Protein AF-A0A7X5TDN4-F1 (afdb_monomer)

Nearest PDB structures (foldseek):
  4ons-assembly1_A  TM=1.965E-01  e=5.018E+00  Mus musculus
  3sog-assembly1_A-2  TM=1.982E-01  e=7.249E+00  Homo sapiens

Secondary structure (DSSP, 8-state):
-----S-S----------PPPPHHHHHHHHHHHHHHHHHHHHS----HHHHHHHHHHHHHHHHHHHHHHHHHHHHH---S-HHHHHHHHHHHHHHHHHHHHHHHHHHHHHHHHHHHH-HHHHHHHHHHHHHHHHHHTTSHHHHHHHHHHHHHHHHHHHHHH-PPP-HHHHHHHHHHHHHHHHHHHHHHHHHHHTT--THHHHHHHHHHHHHHHHHHHHHHHHHHHHHHHHHHHHHHTS------------EEEEETEEE-TTS--TTEEEEE-S--HHHHHHHHHH-TT--EEEEESS-EEPPSS-TT--EE-TT-EEEE-S---EEE-TTTEEEEEE-

Mean predicted aligned error: 15.4 Å

Radius of gyration: 29.17 Å; Cα contacts (8 Å, |Δi|>4): 396; chains: 1; bounding box: 56×62×89 Å

Sequence (339 aa):
FNNFESIENTNIQIDKQPRAPREWAGRIVACLNAWDAEVDALLPNNLRIQDSMDRLANEIKEIFAPLAKFNHWLKESGNGDWYQRLAGSLILLPLRSASNVVSYLYSAISTILYTAVHPLNGLNHIAKSIVIVLDELTKPENWSKMGCGSIGALAGQTLILGNPLSLIGLGIGGAVIAAGISVDALDAAIRCERGKELEVIRDRLVLHVGQAPEALLTGLFTGMLIGGIRRATQGATKPMDIERKPTSHEYKKFENVAQFADGDWSGHIKTLHNMTLEEAKAFADQNDKVSFFFYMKSNLTYGNGTPNMNYFSSGDAVFFSGKPTWAYIHGKVDSYIKI

Solvent-accessible surface area (backbone atoms only — not comparable to full-atom values): 18542 Å² total; per-residue (Å²): 139,92,88,84,86,82,81,86,75,78,80,76,72,71,76,78,67,75,72,75,63,60,74,66,55,47,52,51,47,52,52,55,54,54,48,48,58,52,51,52,69,74,54,72,92,78,56,76,64,49,66,55,48,54,48,53,52,48,53,53,48,58,72,46,43,65,53,54,52,50,51,50,50,59,70,63,61,54,84,68,57,75,69,55,30,50,53,47,45,64,71,43,32,67,59,53,21,52,48,49,52,52,51,50,51,50,53,51,52,51,49,53,54,47,23,72,71,35,55,68,62,25,52,49,52,48,50,45,49,49,46,52,48,52,55,48,68,69,37,35,77,45,31,30,30,48,12,29,17,44,39,17,19,47,52,18,23,22,71,62,65,70,48,79,73,55,64,68,55,45,50,52,15,51,52,34,27,52,50,12,52,53,50,42,52,49,56,40,50,59,42,36,76,70,76,42,63,74,63,61,50,54,54,50,53,51,49,53,62,67,43,32,62,44,25,20,48,32,14,20,54,50,14,30,51,54,24,45,52,52,52,52,49,56,60,63,64,47,71,82,72,72,84,64,77,78,66,80,64,54,65,52,76,41,80,24,23,38,72,32,67,85,44,89,63,87,38,60,74,50,74,48,70,76,44,54,73,68,56,49,50,51,54,42,55,76,31,89,65,43,34,33,34,31,39,26,70,34,71,45,72,54,73,94,53,56,101,85,63,49,69,44,50,49,27,24,35,41,34,23,33,73,80,86,48,78,32,84,39,86,82,28,28,34,22,38,36,64,100

Foldseek 3Di:
DPDDPPPQDPPPPVPPPPPDQDPVLVVVLVVLVVVVVVVCVVDPQPDPVCVVLVVVLVVLCVVCVVLVVVLVVLVVQAPDDPVSNLVSCVVCLLVNLVSVLVVVVNVVVSLVSVCVSVVPVSVSVVVSVVSVVVSVVVQLLVLLLVLLLQQLLQLQLCVLQVDPRDPVSNVSSVVSNVSSLVVLLVVVVVVVVVVDDPVVNVVVVVVSVSNSSSSNSSSNVNNNVVNVVVVVVVVVPPPPPPVPPQPQFDKDKDPQKDFDLQHDCVFWDDKDAQADPVVLSSVLSVDPQFFKKKAWQAKDADPPRDPPPRIDGHGMMTTGGDDGDIDGHPPTMMMIGGD

pLDDT: mean 74.94, std 15.28, range [27.88, 98.0]

Structure (mmCIF, N/CA/C/O backbone):
data_AF-A0A7X5TDN4-F1
#
_entry.id   AF-A0A7X5TDN4-F1
#
loop_
_atom_site.group_PDB
_atom_site.id
_atom_site.type_symbol
_atom_site.label_atom_id
_atom_site.label_alt_id
_atom_site.label_comp_id
_atom_site.label_asym_id
_atom_site.label_entity_id
_atom_site.label_seq_id
_atom_site.pdbx_PDB_ins_code
_atom_site.Cartn_x
_atom_site.Cartn_y
_atom_site.Cartn_z
_atom_site.occupancy
_atom_site.B_iso_or_equiv
_atom_site.auth_seq_id
_atom_site.auth_comp_id
_atom_site.auth_asym_id
_atom_site.auth_atom_id
_atom_site.pdbx_PDB_model_num
ATOM 1 N N . PHE A 1 1 ? -6.767 27.380 47.433 1.00 35.50 1 PHE A N 1
ATOM 2 C CA . PHE A 1 1 ? -5.572 26.515 47.413 1.00 35.50 1 PHE A CA 1
ATOM 3 C C . PHE A 1 1 ? -5.626 25.657 48.667 1.00 35.50 1 PHE A C 1
ATOM 5 O O . PHE A 1 1 ? -5.822 26.239 49.722 1.00 35.50 1 PHE A O 1
ATOM 12 N N . ASN A 1 2 ? -5.544 24.331 48.518 1.00 30.56 2 ASN A N 1
ATOM 13 C CA . ASN A 1 2 ? -5.931 23.254 49.459 1.00 30.56 2 ASN A CA 1
ATOM 14 C C . ASN A 1 2 ? -7.370 22.747 49.261 1.00 30.56 2 ASN A C 1
ATOM 16 O O . ASN A 1 2 ? -8.283 23.185 49.949 1.00 30.56 2 ASN A O 1
ATOM 20 N N . ASN A 1 3 ? -7.550 21.879 48.253 1.00 27.88 3 ASN A N 1
ATOM 21 C CA . ASN A 1 3 ? -8.569 20.812 48.178 1.00 27.88 3 ASN A CA 1
ATOM 22 C C . ASN A 1 3 ? -8.396 20.008 46.869 1.00 27.88 3 ASN A C 1
ATOM 24 O O . ASN A 1 3 ? -9.281 19.975 46.023 1.00 27.88 3 ASN A O 1
ATOM 28 N N . PHE A 1 4 ? -7.220 19.403 46.669 1.00 28.42 4 PHE A N 1
ATOM 29 C CA . PHE A 1 4 ? -6.919 18.575 45.486 1.00 28.42 4 PHE A CA 1
ATOM 30 C C . PHE A 1 4 ? -6.295 17.212 45.846 1.00 28.42 4 PHE A C 1
ATOM 32 O O . PHE A 1 4 ? -5.602 16.618 45.032 1.00 28.42 4 PHE A O 1
ATOM 39 N N . GLU A 1 5 ? -6.546 16.700 47.055 1.00 30.64 5 GLU A N 1
ATOM 40 C CA . GLU A 1 5 ? -5.853 15.517 47.602 1.00 30.64 5 GLU A CA 1
ATOM 41 C C . GLU A 1 5 ? -6.713 14.239 47.730 1.00 30.64 5 GLU A C 1
ATOM 43 O O . GLU A 1 5 ? -6.344 13.329 48.459 1.00 30.64 5 GLU A O 1
ATOM 48 N N . SER A 1 6 ? -7.843 14.099 47.019 1.00 30.81 6 SER A N 1
ATOM 49 C CA . SER A 1 6 ? -8.678 12.881 47.146 1.00 30.81 6 SER A CA 1
ATOM 50 C C . SER A 1 6 ? -9.031 12.139 45.849 1.00 30.81 6 SER A C 1
ATOM 52 O O . SER A 1 6 ? -10.015 11.403 45.837 1.00 30.81 6 SER A O 1
ATOM 54 N N . ILE A 1 7 ? -8.254 12.274 44.766 1.00 35.44 7 ILE A N 1
ATOM 55 C CA . ILE A 1 7 ? -8.499 11.533 43.501 1.00 35.44 7 ILE A CA 1
ATOM 56 C C . ILE A 1 7 ? -7.410 10.472 43.232 1.00 35.44 7 ILE A C 1
ATOM 58 O O . ILE A 1 7 ? -7.149 10.111 42.091 1.00 35.44 7 ILE A O 1
ATOM 62 N N . GLU A 1 8 ? -6.738 9.957 44.265 1.00 33.97 8 GLU A N 1
ATOM 63 C CA . GLU A 1 8 ? -5.587 9.053 44.073 1.00 33.97 8 GLU A CA 1
ATOM 64 C C . GLU A 1 8 ? -5.869 7.553 44.244 1.00 33.97 8 GLU A C 1
ATOM 66 O O . GLU A 1 8 ? -4.939 6.761 44.213 1.00 33.97 8 GLU A O 1
ATOM 71 N N . ASN A 1 9 ? -7.127 7.110 44.363 1.00 34.44 9 ASN A N 1
ATOM 72 C CA . ASN A 1 9 ? -7.414 5.674 44.538 1.00 34.44 9 ASN A CA 1
ATOM 73 C C . ASN A 1 9 ? -8.652 5.137 43.808 1.00 34.44 9 ASN A C 1
ATOM 75 O O . ASN A 1 9 ? -9.207 4.103 44.187 1.00 34.44 9 ASN A O 1
ATOM 79 N N . THR A 1 10 ? -9.070 5.760 42.707 1.00 33.44 10 THR A N 1
ATOM 80 C CA . THR A 1 10 ? -9.955 5.078 41.757 1.00 33.44 10 THR A CA 1
ATOM 81 C C . THR A 1 10 ? -9.100 4.148 40.908 1.00 33.44 10 THR A C 1
ATOM 83 O O . THR A 1 10 ? -8.489 4.531 39.914 1.00 33.44 10 THR A O 1
ATOM 86 N N . ASN A 1 11 ? -9.038 2.888 41.327 1.00 36.75 11 ASN A N 1
ATOM 87 C CA . ASN A 1 11 ? -8.634 1.774 40.485 1.00 36.75 11 ASN A CA 1
ATOM 88 C C . ASN A 1 11 ? -9.670 1.698 39.347 1.00 36.75 11 ASN A C 1
ATOM 90 O O . ASN A 1 11 ? -10.670 0.990 39.458 1.00 36.75 11 ASN A O 1
ATOM 94 N N . ILE A 1 12 ? -9.494 2.512 38.298 1.00 37.44 12 ILE A N 1
ATOM 95 C CA . ILE A 1 12 ? -10.346 2.513 37.107 1.00 37.44 12 ILE A CA 1
ATOM 96 C C . ILE A 1 12 ? -10.065 1.192 36.383 1.00 37.44 12 ILE A C 1
ATOM 98 O O . ILE A 1 12 ? -9.302 1.119 35.418 1.00 37.44 12 ILE A O 1
ATOM 102 N N . GLN A 1 13 ? -10.677 0.110 36.865 1.00 35.69 13 GLN A N 1
ATOM 103 C CA . GLN A 1 13 ? -11.066 -0.983 35.997 1.00 35.69 13 GLN A CA 1
ATOM 104 C C . GLN A 1 13 ? -12.070 -0.374 35.024 1.00 35.69 13 GLN A C 1
ATOM 106 O O . GLN A 1 13 ? -13.269 -0.346 35.282 1.00 35.69 13 GLN A O 1
ATOM 111 N N . ILE A 1 14 ? -11.559 0.183 33.920 1.00 39.81 14 ILE A N 1
ATOM 112 C CA . ILE A 1 14 ? -12.369 0.411 32.731 1.00 39.81 14 ILE A CA 1
ATOM 113 C C . ILE A 1 14 ? -12.932 -0.966 32.436 1.00 39.81 14 ILE A C 1
ATOM 115 O O . ILE A 1 14 ? -12.178 -1.867 32.061 1.00 39.81 14 ILE A O 1
ATOM 119 N N . ASP A 1 15 ? -14.216 -1.135 32.720 1.00 33.12 15 ASP A N 1
ATOM 120 C CA . ASP A 1 15 ? -14.940 -2.365 32.501 1.00 33.12 15 ASP A CA 1
ATOM 121 C C . ASP A 1 15 ? -14.820 -2.697 31.011 1.00 33.12 15 ASP A C 1
ATOM 123 O O . ASP A 1 15 ? -15.536 -2.168 30.160 1.00 33.12 15 ASP A O 1
ATOM 127 N N . LYS A 1 16 ? -13.823 -3.521 30.670 1.00 40.00 16 LYS A N 1
ATOM 128 C CA . LYS A 1 16 ? -13.603 -4.063 29.329 1.00 40.00 16 LYS A CA 1
ATOM 129 C C . LYS A 1 16 ? -14.618 -5.172 29.066 1.00 40.00 16 LYS A C 1
ATOM 131 O O . LYS A 1 16 ? -14.271 -6.167 28.434 1.00 40.00 16 LYS A O 1
ATOM 136 N N . GLN A 1 17 ? -15.854 -5.036 29.547 1.00 36.34 17 GLN A N 1
ATOM 137 C CA . GLN A 1 17 ? -16.967 -5.808 29.022 1.00 36.34 17 GLN A CA 1
ATOM 138 C C . GLN A 1 17 ? -16.980 -5.548 27.514 1.00 36.34 17 GLN A C 1
ATOM 140 O O . GLN A 1 17 ? -17.164 -4.397 27.095 1.00 36.34 17 GLN A O 1
ATOM 145 N N . PRO A 1 18 ? -16.687 -6.563 26.680 1.00 42.31 18 PRO A N 1
ATOM 146 C CA . PRO A 1 18 ? -16.731 -6.385 25.244 1.00 42.31 18 PRO A CA 1
ATOM 147 C C . PRO A 1 18 ? -18.143 -5.914 24.915 1.00 42.31 18 PRO A C 1
ATOM 149 O O . PRO A 1 18 ? -19.116 -6.618 25.187 1.00 42.31 18 PRO A O 1
ATOM 152 N N . ARG A 1 19 ? -18.269 -4.681 24.398 1.00 50.00 19 ARG A N 1
ATOM 153 C CA . ARG A 1 19 ? -19.562 -4.180 23.927 1.00 50.00 19 ARG A CA 1
ATOM 154 C C . ARG A 1 19 ? -20.100 -5.233 22.972 1.00 50.00 19 ARG A C 1
ATOM 156 O O . ARG A 1 19 ? -19.390 -5.597 22.032 1.00 50.00 19 ARG A O 1
ATOM 163 N N . ALA A 1 20 ? -21.314 -5.716 23.234 1.00 53.28 20 ALA A N 1
ATOM 164 C CA . ALA A 1 20 ? -21.979 -6.638 22.331 1.00 53.28 20 ALA A CA 1
ATOM 165 C C . ALA A 1 20 ? -21.866 -6.069 20.904 1.00 53.28 20 ALA A C 1
ATOM 167 O O . ALA A 1 20 ? -22.097 -4.862 20.729 1.00 53.28 20 ALA A O 1
ATOM 168 N N . PRO A 1 21 ? -21.433 -6.877 19.917 1.00 54.81 21 PRO A N 1
ATOM 169 C CA . PRO A 1 21 ? -21.308 -6.415 18.542 1.00 54.81 21 PRO A CA 1
ATOM 170 C C . PRO A 1 21 ? -22.615 -5.748 18.127 1.00 54.81 21 PRO A C 1
ATOM 172 O O . PRO A 1 21 ? -23.695 -6.181 18.547 1.00 54.81 21 PRO A O 1
ATOM 175 N N . ARG A 1 22 ? -22.528 -4.666 17.339 1.00 67.00 22 ARG A N 1
ATOM 176 C CA . ARG A 1 22 ? -23.738 -3.999 16.848 1.00 67.00 22 ARG A CA 1
ATOM 177 C C . ARG A 1 22 ? -24.637 -5.051 16.211 1.00 67.00 22 ARG A C 1
ATOM 179 O O . ARG A 1 22 ? -24.162 -5.962 15.534 1.00 67.00 22 ARG A O 1
ATOM 186 N N . GLU A 1 23 ? -25.935 -4.915 16.442 1.00 79.44 23 GLU A N 1
ATOM 187 C CA . GLU A 1 23 ? -26.919 -5.962 16.162 1.00 79.44 23 GLU A CA 1
ATOM 188 C C . GLU A 1 23 ? -26.841 -6.490 14.716 1.00 79.44 23 GLU A C 1
ATOM 190 O O . GLU A 1 23 ? -27.041 -7.675 14.469 1.00 79.44 23 GLU A O 1
ATOM 195 N N . TRP A 1 24 ? -26.462 -5.635 13.761 1.00 82.31 24 TRP A N 1
ATOM 196 C CA . TRP A 1 24 ? -26.270 -6.006 12.359 1.00 82.31 24 TRP A CA 1
ATOM 197 C C . TRP A 1 24 ? -25.030 -6.890 12.118 1.00 82.31 24 TRP A C 1
ATOM 199 O O . TRP A 1 24 ? -25.136 -7.891 11.412 1.00 82.31 24 TRP A O 1
ATOM 209 N N . ALA A 1 25 ? -23.877 -6.574 12.717 1.00 74.31 25 ALA A N 1
ATOM 210 C CA . ALA A 1 25 ? -22.634 -7.321 12.517 1.00 74.31 25 ALA A CA 1
ATOM 211 C C . ALA A 1 25 ? -22.753 -8.729 13.112 1.00 74.31 25 ALA A C 1
ATOM 213 O O . ALA A 1 25 ? -22.385 -9.713 12.471 1.00 74.31 25 ALA A O 1
ATOM 214 N N . GLY A 1 26 ? -23.370 -8.833 14.295 1.00 80.06 26 GLY A N 1
ATOM 215 C CA . GLY A 1 26 ? -23.676 -10.117 14.925 1.00 80.06 26 GLY A CA 1
ATOM 216 C C . GLY A 1 26 ? -24.585 -10.999 14.062 1.00 80.06 26 GLY A C 1
ATOM 217 O O . GLY A 1 26 ? -24.311 -12.187 13.906 1.00 80.06 26 GLY A O 1
ATOM 218 N N . ARG A 1 27 ? -25.621 -10.420 13.435 1.00 82.56 27 ARG A N 1
ATOM 219 C CA . ARG A 1 27 ? -26.524 -11.145 12.520 1.00 82.56 27 ARG A CA 1
ATOM 220 C C . ARG A 1 27 ? -25.798 -11.668 11.278 1.00 82.56 27 ARG A C 1
ATOM 222 O O . ARG A 1 27 ? -26.019 -12.812 10.890 1.00 82.56 27 ARG A O 1
ATOM 229 N N . ILE A 1 28 ? -24.918 -10.865 10.675 1.00 75.69 28 ILE A N 1
ATOM 230 C CA . ILE A 1 28 ? -24.146 -11.293 9.499 1.00 75.69 28 ILE A CA 1
ATOM 231 C C . ILE A 1 28 ? -23.166 -12.408 9.878 1.00 75.69 28 ILE A C 1
ATOM 233 O O . ILE A 1 28 ? -23.130 -13.430 9.203 1.00 75.69 28 ILE A O 1
ATOM 237 N N . VAL A 1 29 ? -22.425 -12.268 10.983 1.00 78.38 29 VAL A N 1
ATOM 238 C CA . VAL A 1 29 ? -21.505 -13.319 11.455 1.00 78.38 29 VAL A CA 1
ATOM 239 C C . VAL A 1 29 ? -22.253 -14.617 11.770 1.00 78.38 29 VAL A C 1
ATOM 241 O O . VAL A 1 29 ? -21.771 -15.691 11.419 1.00 78.38 29 VAL A O 1
ATOM 244 N N . ALA A 1 30 ? -23.445 -14.539 12.367 1.00 84.00 30 ALA A N 1
ATOM 245 C CA . ALA A 1 30 ? -24.281 -15.712 12.613 1.00 84.00 30 ALA A CA 1
ATOM 246 C C . ALA A 1 30 ? -24.716 -16.405 11.308 1.00 84.00 30 ALA A C 1
ATOM 248 O O . ALA A 1 30 ? -24.653 -17.628 11.223 1.00 84.00 30 ALA A O 1
ATOM 249 N N . CYS A 1 31 ? -25.086 -15.636 10.280 1.00 83.62 31 CYS A N 1
ATOM 250 C CA . CYS A 1 31 ? -25.412 -16.166 8.953 1.00 83.62 31 CYS A CA 1
ATOM 251 C C . CYS A 1 31 ? -24.202 -16.866 8.309 1.00 83.62 31 CYS A C 1
ATOM 253 O O . CYS A 1 31 ? -24.308 -17.993 7.834 1.00 83.62 31 CYS A O 1
ATOM 255 N N . LEU A 1 32 ? -23.024 -16.240 8.378 1.00 81.00 32 LEU A N 1
ATOM 256 C CA . LEU A 1 32 ? -21.778 -16.815 7.870 1.00 81.00 32 LEU A CA 1
ATOM 257 C C . LEU A 1 32 ? -21.379 -18.090 8.638 1.00 81.00 32 LEU A C 1
ATOM 259 O O . LEU A 1 32 ? -20.888 -19.035 8.034 1.00 81.00 32 LEU A O 1
ATOM 263 N N . ASN A 1 33 ? -21.619 -18.162 9.951 1.00 85.44 33 ASN A N 1
ATOM 264 C CA . ASN A 1 33 ? -21.409 -19.389 10.733 1.00 85.44 33 ASN A CA 1
ATOM 265 C C . ASN A 1 33 ? -22.371 -20.516 10.327 1.00 85.44 33 ASN A C 1
ATOM 267 O O . ASN A 1 33 ? -21.960 -21.671 10.277 1.00 85.44 33 ASN A O 1
ATOM 271 N N . ALA A 1 34 ? -23.637 -20.194 10.044 1.00 86.62 34 ALA A N 1
ATOM 272 C CA . ALA A 1 34 ? -24.600 -21.181 9.561 1.00 86.62 34 ALA A CA 1
ATOM 273 C C . ALA A 1 34 ? -24.189 -21.733 8.186 1.00 86.62 34 ALA A C 1
ATOM 275 O O . ALA A 1 34 ? -24.295 -22.933 7.954 1.00 86.62 34 ALA A O 1
ATOM 276 N N . TRP A 1 35 ? -23.650 -20.873 7.317 1.00 81.00 35 TRP A N 1
ATOM 277 C CA . TRP A 1 35 ? -23.140 -21.286 6.013 1.00 81.00 35 TRP A CA 1
ATOM 278 C C . TRP A 1 35 ? -21.921 -22.217 6.114 1.00 81.00 35 TRP A C 1
ATOM 280 O O . TRP A 1 35 ? -21.878 -23.212 5.398 1.00 81.00 35 TRP A O 1
ATOM 290 N N . ASP A 1 36 ? -20.973 -21.966 7.028 1.00 79.75 36 ASP A N 1
ATOM 291 C CA . ASP A 1 36 ? -19.840 -22.889 7.247 1.00 79.75 36 ASP A CA 1
ATOM 292 C C . ASP A 1 36 ? -20.319 -24.304 7.585 1.00 79.75 36 ASP A C 1
ATOM 294 O O . ASP A 1 36 ? -19.838 -25.274 7.007 1.00 79.75 36 ASP A O 1
ATOM 298 N N . ALA A 1 37 ? -21.314 -24.421 8.470 1.00 83.88 37 ALA A N 1
ATOM 299 C CA . ALA A 1 37 ? -21.860 -25.719 8.858 1.00 83.88 37 ALA A CA 1
ATOM 300 C C . ALA A 1 37 ? -22.497 -26.469 7.673 1.00 83.88 37 ALA A C 1
ATOM 302 O O . ALA A 1 37 ? -22.442 -27.697 7.612 1.00 83.88 37 ALA A O 1
ATOM 303 N N . GLU A 1 38 ? -23.088 -25.742 6.723 1.00 84.06 38 GLU A N 1
ATOM 304 C CA . GLU A 1 38 ? -23.680 -26.314 5.512 1.00 84.06 38 GLU A CA 1
ATOM 305 C C . GLU A 1 38 ? -22.611 -26.724 4.485 1.00 84.06 38 GLU A C 1
ATOM 307 O O . GLU A 1 38 ? -22.710 -27.791 3.878 1.00 84.06 38 GLU A O 1
ATOM 312 N N . VAL A 1 39 ? -21.550 -25.925 4.330 1.00 76.31 39 VAL A N 1
ATOM 313 C CA . VAL A 1 39 ? -20.412 -26.245 3.450 1.00 76.31 39 VAL A CA 1
ATOM 314 C C . VAL A 1 39 ? -19.645 -27.463 3.964 1.00 76.31 39 VAL A C 1
ATOM 316 O O . VAL A 1 39 ? -19.357 -28.370 3.180 1.00 76.31 39 VAL A O 1
ATOM 319 N N . ASP A 1 40 ? -19.382 -27.531 5.270 1.00 79.31 40 ASP A N 1
ATOM 320 C CA . ASP A 1 40 ? -18.692 -28.661 5.902 1.00 79.31 40 ASP A CA 1
ATOM 321 C C . ASP A 1 40 ? -19.498 -29.968 5.787 1.00 79.31 40 ASP A C 1
ATOM 323 O O . ASP A 1 40 ? -18.920 -31.051 5.668 1.00 79.31 40 ASP A O 1
ATOM 327 N N . ALA A 1 41 ? -20.834 -29.889 5.769 1.00 82.69 41 ALA A N 1
ATOM 328 C CA . ALA A 1 41 ? -21.700 -31.047 5.547 1.00 82.69 41 ALA A CA 1
ATOM 329 C C . ALA A 1 41 ? -21.674 -31.549 4.090 1.00 82.69 41 ALA A C 1
ATOM 331 O O . ALA A 1 41 ? -21.830 -32.748 3.848 1.00 82.69 41 ALA A O 1
ATOM 332 N N . LEU A 1 42 ? -21.483 -30.650 3.118 1.00 78.69 42 LEU A N 1
ATOM 333 C CA . LEU A 1 42 ? -21.476 -30.972 1.685 1.00 78.69 42 LEU A CA 1
ATOM 334 C C . LEU A 1 42 ? -20.125 -31.496 1.185 1.00 78.69 42 LEU A C 1
ATOM 336 O O . LEU A 1 42 ? -20.084 -32.289 0.243 1.00 78.69 42 LEU A O 1
ATOM 340 N N . LEU A 1 43 ? -19.023 -31.058 1.792 1.00 71.06 43 LEU A N 1
ATOM 341 C CA . LEU A 1 43 ? -17.664 -31.409 1.382 1.00 71.06 43 LEU A CA 1
ATOM 342 C C . LEU A 1 43 ? -16.886 -31.966 2.581 1.00 71.06 43 LEU A C 1
ATOM 344 O O . LEU A 1 43 ? -16.136 -31.229 3.220 1.00 71.06 43 LEU A O 1
ATOM 348 N N . PRO A 1 44 ? -17.030 -33.266 2.901 1.00 64.12 44 PRO A N 1
ATOM 349 C CA . PRO A 1 44 ? -16.319 -33.860 4.022 1.00 64.12 44 PRO A CA 1
ATOM 350 C C . PRO A 1 44 ? -14.798 -33.759 3.822 1.00 64.12 44 PRO A C 1
ATOM 352 O O . PRO A 1 44 ? -14.233 -34.278 2.855 1.00 64.12 44 PRO A O 1
ATOM 355 N N . ASN A 1 45 ? -14.156 -33.082 4.773 1.00 60.41 45 ASN A N 1
ATOM 356 C CA . ASN A 1 45 ? -12.729 -32.765 4.866 1.00 60.41 45 ASN A CA 1
ATOM 357 C C . ASN A 1 45 ? -11.839 -34.020 4.980 1.00 60.41 45 ASN A C 1
ATOM 359 O O . ASN A 1 45 ? -11.336 -34.342 6.051 1.00 60.41 45 ASN A O 1
ATOM 363 N N . ASN A 1 46 ? -11.660 -34.763 3.884 1.00 60.19 46 ASN A N 1
ATOM 364 C CA . ASN A 1 46 ? -10.864 -36.000 3.870 1.00 60.19 46 ASN A CA 1
ATOM 365 C C . ASN A 1 46 ? -9.707 -35.967 2.856 1.00 60.19 46 ASN A C 1
ATOM 367 O O . ASN A 1 46 ? -9.279 -36.992 2.322 1.00 60.19 46 ASN A O 1
ATOM 371 N N . LEU A 1 47 ? -9.212 -34.769 2.535 1.00 67.25 47 LEU A N 1
ATOM 372 C CA . LEU A 1 47 ? -8.144 -34.585 1.558 1.00 67.25 47 LEU A CA 1
ATOM 373 C C . LEU A 1 47 ? -6.782 -34.528 2.253 1.00 67.25 47 LEU A C 1
ATOM 375 O O . LEU A 1 47 ? -6.501 -33.629 3.031 1.00 67.25 47 LEU A O 1
ATOM 379 N N . ARG A 1 48 ? -5.884 -35.435 1.860 1.00 68.38 48 ARG A N 1
ATOM 380 C CA . ARG A 1 48 ? -4.468 -35.562 2.276 1.00 68.38 48 ARG A CA 1
ATOM 381 C C . ARG A 1 48 ? -3.637 -34.261 2.208 1.00 68.38 48 ARG A C 1
ATOM 383 O O . ARG A 1 48 ? -2.555 -34.185 2.785 1.00 68.38 48 ARG A O 1
ATOM 390 N N . ILE A 1 49 ? -4.119 -33.253 1.478 1.00 66.38 49 ILE A N 1
ATOM 391 C CA . ILE A 1 49 ? -3.538 -31.903 1.393 1.00 66.38 49 ILE A CA 1
ATOM 392 C C . ILE A 1 49 ? -3.707 -31.150 2.724 1.00 66.38 49 ILE A C 1
ATOM 394 O O . ILE A 1 49 ? -2.797 -30.428 3.128 1.00 66.38 49 ILE A O 1
ATOM 398 N N . GLN A 1 50 ? -4.814 -31.378 3.434 1.00 69.75 50 GLN A N 1
ATOM 399 C CA . GLN A 1 50 ? -5.104 -30.783 4.735 1.00 69.75 50 GLN A CA 1
ATOM 400 C C . GLN A 1 50 ? -4.058 -31.189 5.779 1.00 69.75 50 GLN A C 1
ATOM 402 O O . GLN A 1 50 ? -3.422 -30.317 6.353 1.00 69.75 50 GLN A O 1
ATOM 407 N N . ASP A 1 51 ? -3.735 -32.483 5.900 1.00 78.19 51 ASP A N 1
ATOM 408 C CA . ASP A 1 51 ? -2.696 -32.965 6.828 1.00 78.19 51 ASP A CA 1
ATOM 409 C C . ASP A 1 51 ? -1.315 -32.340 6.581 1.00 78.19 51 ASP A C 1
ATOM 411 O O . ASP A 1 51 ? -0.490 -32.225 7.491 1.00 78.19 51 ASP A O 1
ATOM 415 N N . SER A 1 52 ? -0.998 -32.017 5.324 1.00 73.00 52 SER A N 1
ATOM 416 C CA . SER A 1 52 ? 0.274 -31.382 4.973 1.00 73.00 52 SER A CA 1
ATOM 417 C C . SER A 1 52 ? 0.278 -29.903 5.346 1.00 73.00 52 SER A C 1
ATOM 419 O O . SER A 1 52 ? 1.302 -29.385 5.788 1.00 73.00 52 SER A O 1
ATOM 421 N N . MET A 1 53 ? -0.848 -29.220 5.160 1.00 66.06 53 MET A N 1
ATOM 422 C CA . MET A 1 53 ? -0.970 -27.797 5.457 1.00 66.06 53 MET A CA 1
ATOM 423 C C . MET A 1 53 ? -1.169 -27.539 6.952 1.00 66.06 53 MET A C 1
ATOM 425 O O . MET A 1 53 ? -0.588 -26.589 7.463 1.00 66.06 53 MET A O 1
ATOM 429 N N . ASP A 1 54 ? -1.866 -28.419 7.673 1.00 75.56 54 ASP A N 1
ATOM 430 C CA . ASP A 1 54 ? -1.974 -28.392 9.136 1.00 75.56 54 ASP A CA 1
ATOM 431 C C . ASP A 1 54 ? -0.605 -28.597 9.791 1.00 75.56 54 ASP A C 1
ATOM 433 O O . ASP A 1 54 ? -0.262 -27.916 10.758 1.00 75.56 54 ASP A O 1
ATOM 437 N N . ARG A 1 55 ? 0.228 -29.487 9.231 1.00 82.31 55 ARG A N 1
ATOM 438 C CA . ARG A 1 55 ? 1.632 -29.627 9.648 1.00 82.31 55 ARG A CA 1
ATOM 439 C C . ARG A 1 55 ? 2.414 -28.336 9.444 1.00 82.31 55 ARG A C 1
ATOM 441 O O . ARG A 1 55 ? 3.024 -27.857 10.392 1.00 82.31 55 ARG A O 1
ATOM 448 N N . LEU A 1 56 ? 2.327 -27.735 8.260 1.00 74.88 56 LEU A N 1
ATOM 449 C CA . LEU A 1 56 ? 3.005 -26.474 7.962 1.00 74.88 56 LEU A CA 1
ATOM 450 C C . LEU A 1 56 ? 2.501 -25.317 8.848 1.00 74.88 56 LEU A C 1
ATOM 452 O O . LEU A 1 56 ? 3.298 -24.530 9.349 1.00 74.88 56 LEU A O 1
ATOM 456 N N . ALA A 1 57 ? 1.196 -25.230 9.108 1.00 71.62 57 ALA A N 1
ATOM 457 C CA . ALA A 1 57 ? 0.619 -24.242 10.017 1.00 71.62 57 ALA A CA 1
ATOM 458 C C . ALA A 1 57 ? 1.118 -24.433 11.458 1.00 71.62 57 ALA A C 1
ATOM 460 O O . ALA A 1 57 ? 1.438 -23.452 12.133 1.00 71.62 57 ALA A O 1
ATOM 461 N N . ASN A 1 58 ? 1.237 -25.682 11.919 1.00 80.56 58 ASN A N 1
ATOM 462 C CA . ASN A 1 58 ? 1.794 -26.000 13.232 1.00 80.56 58 ASN A CA 1
ATOM 463 C C . ASN A 1 58 ? 3.289 -25.666 13.323 1.00 80.56 58 ASN A C 1
ATOM 465 O O . ASN A 1 58 ? 3.696 -25.050 14.303 1.00 80.56 58 ASN A O 1
ATOM 469 N N . GLU A 1 59 ? 4.088 -25.973 12.299 1.00 83.38 59 GLU A N 1
ATOM 470 C CA . GLU A 1 59 ? 5.508 -25.589 12.239 1.00 83.38 59 GLU A CA 1
ATOM 471 C C . GLU A 1 59 ? 5.681 -24.066 12.314 1.00 83.38 59 GLU A C 1
ATOM 473 O O . GLU A 1 59 ? 6.468 -23.556 13.112 1.00 83.38 59 GLU A O 1
ATOM 478 N N . ILE A 1 60 ? 4.886 -23.317 11.543 1.00 70.38 60 ILE A N 1
ATOM 479 C CA . ILE A 1 60 ? 4.872 -21.853 11.606 1.00 70.38 60 ILE A CA 1
ATOM 480 C C . ILE A 1 60 ? 4.484 -21.398 13.022 1.00 70.38 60 ILE A C 1
ATOM 482 O O . ILE A 1 60 ? 5.156 -20.548 13.606 1.00 70.38 60 ILE A O 1
ATOM 486 N N . LYS A 1 61 ? 3.438 -21.978 13.623 1.00 77.62 61 LYS A N 1
ATOM 487 C CA . LYS A 1 61 ? 3.003 -21.638 14.985 1.00 77.62 61 LYS A CA 1
ATOM 488 C C . LYS A 1 61 ? 4.095 -21.886 16.028 1.00 77.62 61 LYS A C 1
ATOM 490 O O . LYS A 1 61 ? 4.244 -21.066 16.933 1.00 77.62 61 LYS A O 1
ATOM 495 N N . GLU A 1 62 ? 4.869 -22.963 15.907 1.00 83.06 62 GLU A N 1
ATOM 496 C CA . GLU A 1 62 ? 6.002 -23.241 16.796 1.00 83.06 62 GLU A CA 1
ATOM 497 C C . GLU A 1 62 ? 7.128 -22.217 16.636 1.00 83.06 62 GLU A C 1
ATOM 499 O O . GLU A 1 62 ? 7.623 -21.699 17.639 1.00 83.06 62 GLU A O 1
ATOM 504 N N . ILE A 1 63 ? 7.464 -21.835 15.398 1.00 78.56 63 ILE A N 1
ATOM 505 C CA . ILE A 1 63 ? 8.451 -20.779 15.112 1.00 78.56 63 ILE A CA 1
ATOM 506 C C . ILE A 1 63 ? 8.034 -19.449 15.762 1.00 78.56 63 ILE A C 1
ATOM 508 O O . ILE A 1 63 ? 8.875 -18.727 16.303 1.00 78.56 63 ILE A O 1
ATOM 512 N N . PHE A 1 64 ? 6.735 -19.130 15.763 1.00 74.56 64 PHE A N 1
ATOM 513 C CA . PHE A 1 64 ? 6.200 -17.902 16.362 1.00 74.56 64 PHE A CA 1
ATOM 514 C C . PHE A 1 64 ? 5.830 -18.023 17.854 1.00 74.56 64 PHE A C 1
ATOM 516 O O . PHE A 1 64 ? 5.520 -17.011 18.489 1.00 74.56 64 PHE A O 1
ATOM 523 N N . ALA A 1 65 ? 5.903 -19.206 18.471 1.00 81.69 65 ALA A N 1
ATOM 524 C CA . ALA A 1 65 ? 5.555 -19.397 19.883 1.00 81.69 65 ALA A CA 1
ATOM 525 C C . ALA A 1 65 ? 6.399 -18.545 20.863 1.00 81.69 65 ALA A C 1
ATOM 527 O O . ALA A 1 65 ? 5.825 -17.984 21.806 1.00 81.69 65 ALA A O 1
ATOM 528 N N . PRO A 1 66 ? 7.724 -18.363 20.667 1.00 83.38 66 PRO A N 1
ATOM 529 C CA . PRO A 1 66 ? 8.520 -17.446 21.485 1.00 83.38 66 PRO A CA 1
ATOM 530 C C . PRO A 1 66 ? 8.028 -15.999 21.393 1.00 83.38 66 PRO A C 1
ATOM 532 O O . PRO A 1 66 ? 8.012 -15.285 22.395 1.00 83.38 66 PRO A O 1
ATOM 535 N N . LEU A 1 67 ? 7.561 -15.581 20.213 1.00 71.81 67 LEU A N 1
ATOM 536 C CA . LEU A 1 67 ? 7.014 -14.246 20.005 1.00 71.81 67 LEU A CA 1
ATOM 537 C C . LEU A 1 67 ? 5.686 -14.064 20.748 1.00 71.81 67 LEU A C 1
ATOM 539 O O . LEU A 1 67 ? 5.461 -13.022 21.351 1.00 71.81 67 LEU A O 1
ATOM 543 N N . ALA A 1 68 ? 4.823 -15.082 20.778 1.00 74.69 68 ALA A N 1
ATOM 544 C CA . ALA A 1 68 ? 3.587 -15.029 21.559 1.00 74.69 68 ALA A CA 1
ATOM 545 C C . ALA A 1 68 ? 3.868 -14.840 23.064 1.00 74.69 68 ALA A C 1
ATOM 547 O O . ALA A 1 68 ? 3.219 -14.017 23.713 1.00 74.69 68 ALA A O 1
ATOM 548 N N . LYS A 1 69 ? 4.880 -15.537 23.605 1.00 81.56 69 LYS A N 1
ATOM 549 C CA . LYS A 1 69 ? 5.343 -15.352 24.994 1.00 81.56 69 LYS A CA 1
ATOM 550 C C . LYS A 1 69 ? 5.909 -13.951 25.224 1.00 81.56 69 LYS A C 1
ATOM 552 O O . LYS A 1 69 ? 5.577 -13.312 26.217 1.00 81.56 69 LYS A O 1
ATOM 557 N N . PHE A 1 70 ? 6.711 -13.452 24.286 1.00 76.94 70 PHE A N 1
ATOM 558 C CA . PHE A 1 70 ? 7.243 -12.093 24.333 1.00 76.94 70 PHE A CA 1
ATOM 559 C C . PHE A 1 70 ? 6.130 -11.032 24.298 1.00 76.94 70 PHE A C 1
ATOM 561 O O . PHE A 1 70 ? 6.156 -10.076 25.069 1.00 76.94 70 PHE A O 1
ATOM 568 N N . ASN A 1 71 ? 5.097 -11.234 23.477 1.00 71.31 71 ASN A N 1
ATOM 569 C CA . ASN A 1 71 ? 3.927 -10.358 23.398 1.00 71.31 71 ASN A CA 1
ATOM 570 C C . ASN A 1 71 ? 3.129 -10.351 24.701 1.00 71.31 71 ASN A C 1
ATOM 572 O O . ASN A 1 71 ? 2.650 -9.299 25.124 1.00 71.31 71 ASN A O 1
ATOM 576 N N . HIS A 1 72 ? 2.980 -11.514 25.334 1.00 78.75 72 HIS A N 1
ATOM 577 C CA . HIS A 1 72 ? 2.347 -11.626 26.643 1.00 78.75 72 HIS A CA 1
ATOM 578 C C . HIS A 1 72 ? 3.127 -10.829 27.691 1.00 78.75 72 HIS A C 1
ATOM 580 O O . HIS A 1 72 ? 2.564 -9.960 28.353 1.00 78.75 72 HIS A O 1
ATOM 586 N N . TRP A 1 73 ? 4.444 -11.033 27.745 1.00 84.31 73 TRP A N 1
ATOM 587 C CA . TRP A 1 73 ? 5.332 -10.296 28.637 1.00 84.31 73 TRP A CA 1
ATOM 588 C C . TRP A 1 73 ? 5.274 -8.781 28.393 1.00 84.31 73 TRP A C 1
ATOM 590 O O . TRP A 1 73 ? 5.182 -8.007 29.343 1.00 84.31 73 TRP A O 1
ATOM 600 N N . LEU A 1 74 ? 5.237 -8.330 27.135 1.00 74.19 74 LEU A N 1
ATOM 601 C CA . LEU A 1 74 ? 5.101 -6.909 26.801 1.00 74.19 74 LEU A CA 1
ATOM 602 C C . LEU A 1 74 ? 3.781 -6.303 27.294 1.00 74.19 74 LEU A C 1
ATOM 604 O O . LEU A 1 74 ? 3.747 -5.107 27.599 1.00 74.19 74 LEU A O 1
ATOM 608 N N . LYS A 1 75 ? 2.701 -7.093 27.345 1.00 73.06 75 LYS A N 1
ATOM 609 C CA . LYS A 1 75 ? 1.388 -6.668 27.859 1.00 73.06 75 LYS A CA 1
ATOM 610 C C . LYS A 1 75 ? 1.353 -6.619 29.385 1.00 73.06 75 LYS A C 1
ATOM 612 O O . LYS A 1 75 ? 0.713 -5.729 29.933 1.00 73.06 75 LYS A O 1
ATOM 617 N N . GLU A 1 76 ? 2.047 -7.537 30.048 1.00 78.75 76 GLU A N 1
ATOM 618 C CA . GLU A 1 76 ? 2.156 -7.589 31.513 1.00 78.75 76 GLU A CA 1
ATOM 619 C C . GLU A 1 76 ? 3.158 -6.575 32.079 1.00 78.75 76 GLU A C 1
ATOM 621 O O . GLU A 1 76 ? 3.018 -6.122 33.216 1.00 78.75 76 GLU A O 1
ATOM 626 N N . SER A 1 77 ? 4.152 -6.177 31.283 1.00 63.16 77 SER A N 1
ATOM 627 C CA . SER A 1 77 ? 5.163 -5.187 31.656 1.00 63.16 77 SER A CA 1
ATOM 628 C C . SER A 1 77 ? 4.541 -3.787 31.717 1.00 63.16 77 SER A C 1
ATOM 630 O O . SER A 1 77 ? 4.515 -3.048 30.729 1.00 63.16 77 SER A O 1
ATOM 632 N N . GLY A 1 78 ? 3.970 -3.447 32.874 1.00 59.44 78 GLY A N 1
ATOM 633 C CA . GLY A 1 78 ? 3.299 -2.164 33.089 1.00 59.44 78 GLY A CA 1
ATOM 634 C C . GLY A 1 78 ? 2.543 -2.008 34.412 1.00 59.44 78 GLY A C 1
ATOM 635 O O . GLY A 1 78 ? 1.649 -1.171 34.482 1.00 59.44 78 GLY A O 1
ATOM 636 N N . 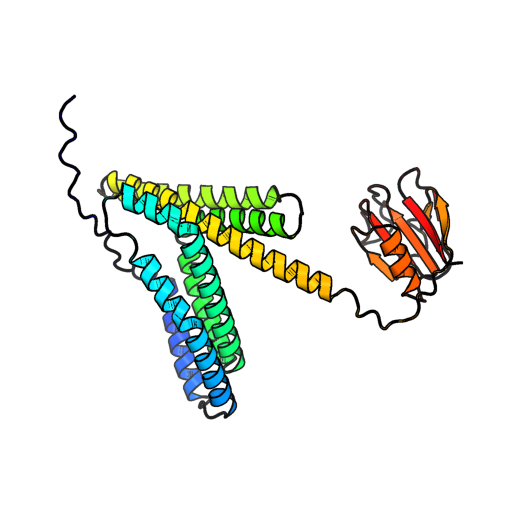ASN A 1 79 ? 2.851 -2.787 35.453 1.00 60.94 79 ASN A N 1
ATOM 637 C CA . ASN A 1 79 ? 2.263 -2.578 36.780 1.00 60.94 79 ASN A CA 1
ATOM 638 C C . ASN A 1 79 ? 3.025 -1.469 37.531 1.00 60.94 79 ASN A C 1
ATOM 640 O O . ASN A 1 79 ? 4.237 -1.555 37.689 1.00 60.94 79 ASN A O 1
ATOM 644 N N . GLY A 1 80 ? 2.311 -0.425 37.966 1.00 68.69 80 GLY A N 1
ATOM 645 C CA . GLY A 1 80 ? 2.851 0.761 38.653 1.00 68.69 80 GLY A CA 1
ATOM 646 C C . GLY A 1 80 ? 1.870 1.940 38.617 1.00 68.69 80 GLY A C 1
ATOM 647 O O . GLY A 1 80 ? 0.751 1.779 38.121 1.00 68.69 80 GLY A O 1
ATOM 648 N N . ASP A 1 81 ? 2.274 3.111 39.110 1.00 77.50 81 ASP A N 1
ATOM 649 C CA . ASP A 1 81 ? 1.477 4.349 39.044 1.00 77.50 81 ASP A CA 1
ATOM 650 C C . ASP A 1 81 ? 1.298 4.847 37.599 1.00 77.50 81 ASP A C 1
ATOM 652 O O . ASP A 1 81 ? 2.099 4.536 36.714 1.00 77.50 81 ASP A O 1
ATOM 656 N N . TRP A 1 82 ? 0.270 5.663 37.335 1.00 62.94 82 TRP A N 1
ATOM 657 C CA . TRP A 1 82 ? -0.132 6.064 35.974 1.00 62.94 82 TRP A CA 1
ATOM 658 C C . TRP A 1 82 ? 1.001 6.683 35.127 1.00 62.94 82 TRP A C 1
ATOM 660 O O . TRP A 1 82 ? 1.091 6.412 33.929 1.00 62.94 82 TRP A O 1
ATOM 670 N N . TYR A 1 83 ? 1.903 7.460 35.734 1.00 65.12 83 TYR A N 1
ATOM 671 C CA . TYR A 1 83 ? 3.033 8.093 35.043 1.00 65.12 83 TYR A CA 1
ATOM 672 C C . TYR A 1 83 ? 4.151 7.089 34.717 1.00 65.12 83 TYR A C 1
ATOM 674 O O . TYR A 1 83 ? 4.756 7.166 33.647 1.00 65.12 83 TYR A O 1
ATOM 682 N N . GLN A 1 84 ? 4.380 6.093 35.581 1.00 71.50 84 GLN A N 1
ATOM 683 C CA . GLN A 1 84 ? 5.307 4.986 35.314 1.00 71.50 84 GLN A CA 1
ATOM 684 C C . GLN A 1 84 ? 4.753 4.058 34.231 1.00 71.50 84 GLN A C 1
ATOM 686 O O . GLN A 1 84 ? 5.504 3.601 33.372 1.00 71.50 84 GLN A O 1
ATOM 691 N N . ARG A 1 85 ? 3.428 3.840 34.209 1.00 68.06 85 ARG A N 1
ATOM 692 C CA . ARG A 1 85 ? 2.748 3.124 33.117 1.00 68.06 85 ARG A CA 1
ATOM 693 C C . ARG A 1 85 ? 2.917 3.843 31.790 1.00 68.06 85 ARG A C 1
ATOM 695 O O . ARG A 1 85 ? 3.210 3.197 30.788 1.00 68.06 85 ARG A O 1
ATOM 702 N N . LEU A 1 86 ? 2.769 5.167 31.783 1.00 59.62 86 LEU A N 1
ATOM 703 C CA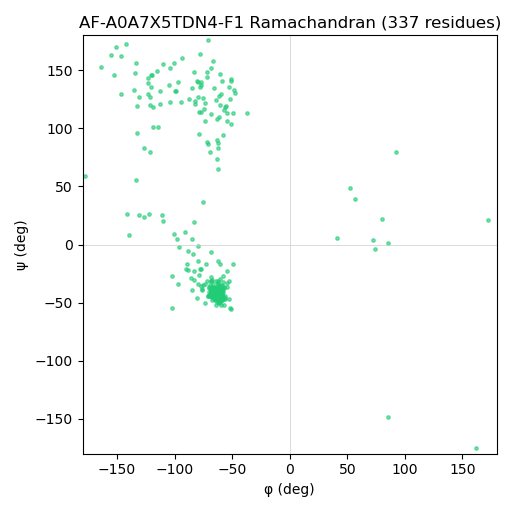 . LEU A 1 86 ? 2.963 5.976 30.585 1.00 59.62 86 LEU A CA 1
ATOM 704 C C . LEU A 1 86 ? 4.418 5.902 30.105 1.00 59.62 86 LEU A C 1
ATOM 706 O O . LEU A 1 86 ? 4.646 5.529 28.958 1.00 59.62 86 LEU A O 1
ATOM 710 N N . ALA A 1 87 ? 5.393 6.164 30.979 1.00 69.12 87 ALA A N 1
ATOM 711 C CA . ALA A 1 87 ? 6.818 6.112 30.645 1.00 69.12 87 ALA A CA 1
ATOM 712 C C . ALA A 1 87 ? 7.262 4.714 30.181 1.00 69.12 87 ALA A C 1
ATOM 714 O O . ALA A 1 87 ? 7.906 4.578 29.141 1.00 69.12 87 ALA A O 1
ATOM 715 N N . GLY A 1 88 ? 6.852 3.665 30.897 1.00 73.25 88 GLY A N 1
ATOM 716 C CA . GLY A 1 88 ? 7.102 2.278 30.512 1.00 73.25 88 GLY A CA 1
ATOM 717 C C . GLY A 1 88 ? 6.446 1.923 29.179 1.00 73.25 88 GLY A C 1
ATOM 718 O O . GLY A 1 88 ? 7.080 1.294 28.334 1.00 73.25 88 GLY A O 1
ATOM 719 N N . SER A 1 89 ? 5.214 2.388 28.936 1.00 65.31 89 SER A N 1
ATOM 720 C CA . SER A 1 89 ? 4.562 2.200 27.638 1.00 65.31 89 SER A CA 1
ATOM 721 C C . SER A 1 89 ? 5.349 2.879 26.523 1.00 65.31 89 SER A C 1
ATOM 723 O O . SER A 1 89 ? 5.618 2.221 25.527 1.00 65.31 89 SER A O 1
ATOM 725 N N . LEU A 1 90 ? 5.801 4.125 26.717 1.00 63.59 90 LEU A N 1
ATOM 726 C CA . LEU A 1 90 ? 6.545 4.900 25.723 1.00 63.59 90 LEU A CA 1
ATOM 727 C C . LEU A 1 90 ? 7.890 4.252 25.368 1.00 63.59 90 LEU A C 1
ATOM 729 O O . LEU A 1 90 ? 8.276 4.250 24.203 1.00 63.59 90 LEU A O 1
ATOM 733 N N . ILE A 1 91 ? 8.581 3.660 26.346 1.00 74.00 91 ILE A N 1
ATOM 734 C CA . ILE A 1 91 ? 9.840 2.930 26.122 1.00 74.00 91 ILE A CA 1
ATOM 735 C C . ILE A 1 91 ? 9.588 1.620 25.364 1.00 74.00 91 ILE A C 1
ATOM 737 O O . ILE A 1 91 ? 10.343 1.262 24.461 1.00 74.00 91 ILE A O 1
ATOM 741 N N . LEU A 1 92 ? 8.514 0.904 25.706 1.00 74.81 92 LEU A N 1
ATOM 742 C CA . LEU A 1 92 ? 8.162 -0.379 25.091 1.00 74.81 92 LEU A CA 1
ATOM 743 C C . LEU A 1 92 ? 7.372 -0.233 23.782 1.00 74.81 92 LEU A C 1
ATOM 745 O O . LEU A 1 92 ? 7.162 -1.228 23.088 1.00 74.81 92 LEU A O 1
ATOM 749 N N . LEU A 1 93 ? 6.947 0.979 23.423 1.00 70.94 93 LEU A N 1
ATOM 750 C CA . LEU A 1 93 ? 6.131 1.269 22.244 1.00 70.94 93 LEU A CA 1
ATOM 751 C C . LEU A 1 93 ? 6.724 0.705 20.942 1.00 70.94 93 LEU A C 1
ATOM 753 O O . LEU A 1 93 ? 5.977 0.054 20.210 1.00 70.94 93 LEU A O 1
ATOM 757 N N . PRO A 1 94 ? 8.027 0.876 20.631 1.00 64.19 94 PRO A N 1
ATOM 758 C CA . PRO A 1 94 ? 8.604 0.318 19.409 1.00 64.19 94 PRO A CA 1
ATOM 759 C C . PRO A 1 94 ? 8.533 -1.213 19.375 1.00 64.19 94 PRO A C 1
ATOM 761 O O . PRO A 1 94 ? 8.214 -1.794 18.341 1.00 64.19 94 PRO A O 1
ATOM 764 N N . LEU A 1 95 ? 8.767 -1.862 20.521 1.00 67.31 95 LEU A N 1
ATOM 765 C CA . LEU A 1 95 ? 8.722 -3.320 20.664 1.00 67.31 95 LEU A CA 1
ATOM 766 C C . LEU A 1 95 ? 7.289 -3.852 20.550 1.00 67.31 95 LEU A C 1
ATOM 768 O O . LEU A 1 95 ? 7.067 -4.821 19.828 1.00 67.31 95 LEU A O 1
ATOM 772 N N . ARG A 1 96 ? 6.312 -3.199 21.194 1.00 70.31 96 ARG A N 1
ATOM 773 C CA . ARG A 1 96 ? 4.876 -3.520 21.072 1.00 70.31 96 ARG A CA 1
ATOM 774 C C . ARG A 1 96 ? 4.376 -3.340 19.646 1.00 70.31 96 ARG A C 1
ATOM 776 O O . ARG A 1 96 ? 3.673 -4.192 19.119 1.00 70.31 96 ARG A O 1
ATOM 783 N N . SER A 1 97 ? 4.800 -2.265 19.001 1.00 63.88 97 SER A N 1
ATOM 784 C CA . SER A 1 97 ? 4.464 -1.974 17.618 1.00 63.88 97 SER A CA 1
ATOM 785 C C . SER A 1 97 ? 5.023 -3.029 16.650 1.00 63.88 97 SER A C 1
ATOM 787 O O . SER A 1 97 ? 4.271 -3.611 15.868 1.00 63.88 97 SER A O 1
ATOM 789 N N . ALA A 1 98 ? 6.314 -3.366 16.752 1.00 62.69 98 ALA A N 1
ATOM 790 C CA . ALA A 1 98 ? 6.926 -4.431 15.955 1.00 62.69 98 ALA A CA 1
ATOM 791 C C . ALA A 1 98 ? 6.246 -5.790 16.198 1.00 62.69 98 ALA A C 1
ATOM 793 O O . ALA A 1 98 ? 5.923 -6.513 15.258 1.00 62.69 98 ALA A O 1
ATOM 794 N N . SER A 1 99 ? 5.960 -6.102 17.461 1.00 70.50 99 SER A N 1
ATOM 795 C CA . SER A 1 99 ? 5.195 -7.273 17.886 1.00 70.50 99 SER A CA 1
ATOM 796 C C . SER A 1 99 ? 3.808 -7.349 17.230 1.00 70.50 99 SER A C 1
ATOM 798 O O . SER A 1 99 ? 3.438 -8.401 16.698 1.00 70.50 99 SER A O 1
ATOM 800 N N . ASN A 1 100 ? 3.068 -6.236 17.203 1.00 67.44 100 ASN A N 1
ATOM 801 C CA . ASN A 1 100 ? 1.767 -6.142 16.548 1.00 67.44 100 ASN A CA 1
ATOM 802 C C . ASN A 1 100 ? 1.897 -6.400 15.041 1.00 67.44 100 ASN A C 1
ATOM 804 O O . ASN A 1 100 ? 1.142 -7.205 14.502 1.00 67.44 100 ASN A O 1
ATOM 808 N N .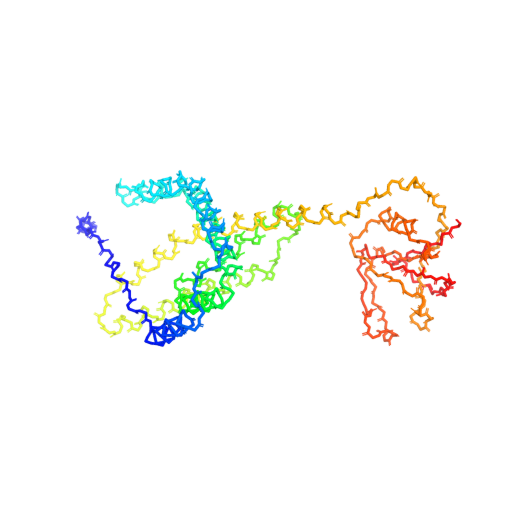 VAL A 1 101 ? 2.880 -5.790 14.365 1.00 62.94 101 VAL A N 1
ATOM 809 C CA . VAL A 1 101 ? 3.134 -6.020 12.929 1.00 62.94 101 VAL A CA 1
ATOM 810 C C . VAL A 1 101 ? 3.409 -7.495 12.645 1.00 62.94 101 VAL A C 1
ATOM 812 O O . VAL A 1 101 ? 2.803 -8.066 11.740 1.00 62.94 101 VAL A O 1
ATOM 815 N N . VAL A 1 102 ? 4.268 -8.143 13.434 1.00 66.69 102 VAL A N 1
ATOM 816 C CA . VAL A 1 102 ? 4.564 -9.569 13.243 1.00 66.69 102 VAL A CA 1
ATOM 817 C C . VAL A 1 102 ? 3.330 -10.434 13.516 1.00 66.69 102 VAL A C 1
ATOM 819 O O . VAL A 1 102 ? 3.075 -11.382 12.778 1.00 66.69 102 VAL A O 1
ATOM 822 N N . SER A 1 103 ? 2.514 -10.085 14.513 1.00 72.38 103 SER A N 1
ATOM 823 C CA . SER A 1 103 ? 1.249 -10.779 14.774 1.00 72.38 103 SER A CA 1
ATOM 824 C C . SER A 1 103 ? 0.254 -10.634 13.617 1.00 72.38 103 SER A C 1
ATOM 826 O O . SER A 1 103 ? -0.395 -11.619 13.259 1.00 72.38 103 SER A O 1
ATOM 828 N N . TYR A 1 104 ? 0.160 -9.452 12.998 1.00 69.25 104 TYR A N 1
ATOM 829 C CA . TYR A 1 104 ? -0.656 -9.236 11.802 1.00 69.25 104 TYR A CA 1
ATOM 830 C C . TYR A 1 104 ? -0.139 -10.035 10.605 1.00 69.25 104 TYR A C 1
ATOM 832 O O . TYR A 1 104 ? -0.938 -10.664 9.916 1.00 69.25 104 TYR A O 1
ATOM 840 N N . LEU A 1 105 ? 1.179 -10.069 10.383 1.00 61.66 105 LEU A N 1
ATOM 841 C CA . LEU A 1 105 ? 1.788 -10.874 9.320 1.00 61.66 105 LEU A CA 1
ATOM 842 C C . LEU A 1 105 ? 1.520 -12.364 9.515 1.00 61.66 105 LEU A C 1
ATOM 844 O O . LEU A 1 105 ? 1.104 -13.032 8.575 1.00 61.66 105 LEU A O 1
ATOM 848 N N . TYR A 1 106 ? 1.695 -12.871 10.736 1.00 72.62 106 TYR A N 1
ATOM 849 C CA . TYR A 1 106 ? 1.369 -14.253 11.073 1.00 72.62 106 TYR A CA 1
ATOM 850 C C . TYR A 1 106 ? -0.110 -14.558 10.806 1.00 72.62 106 TYR A C 1
ATOM 852 O O . TYR A 1 106 ? -0.422 -15.553 10.156 1.00 72.62 106 TYR A O 1
ATOM 860 N N . SER A 1 107 ? -1.021 -13.684 11.247 1.00 70.69 107 SER A N 1
ATOM 861 C CA . SER A 1 107 ? -2.461 -13.846 11.013 1.00 70.69 107 SER A CA 1
ATOM 862 C C . SER A 1 107 ? -2.803 -13.850 9.518 1.00 70.69 107 SER A C 1
ATOM 864 O O . SER A 1 107 ? -3.561 -14.703 9.056 1.00 70.69 107 SER A O 1
ATOM 866 N N . ALA A 1 108 ? -2.193 -12.956 8.735 1.00 66.00 108 ALA A N 1
ATOM 867 C CA . ALA A 1 108 ? -2.384 -12.889 7.290 1.00 66.00 108 ALA A CA 1
ATOM 868 C C . ALA A 1 108 ? -1.855 -14.144 6.579 1.00 66.00 108 ALA A C 1
ATOM 870 O O . ALA A 1 108 ? -2.576 -14.734 5.780 1.00 66.00 108 ALA A O 1
ATOM 871 N N . ILE A 1 109 ? -0.634 -14.590 6.902 1.00 65.88 109 ILE A N 1
ATOM 872 C CA . ILE A 1 109 ? -0.034 -15.813 6.345 1.00 65.88 109 ILE A CA 1
ATOM 873 C C . ILE A 1 109 ? -0.892 -17.029 6.696 1.00 65.88 109 ILE A C 1
ATOM 875 O O . ILE A 1 109 ? -1.236 -17.805 5.811 1.00 65.88 109 ILE A O 1
ATOM 879 N N . SER A 1 110 ? -1.294 -17.157 7.962 1.00 69.81 110 SER A N 1
ATOM 880 C CA . SER A 1 110 ? -2.175 -18.231 8.426 1.00 69.81 110 SER A CA 1
ATOM 881 C C . SER A 1 110 ? -3.512 -18.228 7.676 1.00 69.81 110 SER A C 1
ATOM 883 O O . SER A 1 110 ? -3.955 -19.268 7.199 1.00 69.81 110 SER A O 1
ATOM 885 N N . THR A 1 111 ? -4.118 -17.053 7.472 1.00 67.38 111 THR A N 1
ATOM 886 C CA . THR A 1 111 ? -5.381 -16.916 6.727 1.00 67.38 111 THR A CA 1
ATOM 887 C C . THR A 1 111 ? -5.219 -17.285 5.250 1.00 67.38 111 THR A C 1
ATOM 889 O O . THR A 1 111 ? -6.083 -17.958 4.692 1.00 67.38 111 THR A O 1
ATOM 892 N N . ILE A 1 112 ? -4.119 -16.880 4.606 1.00 66.88 112 ILE A N 1
ATOM 893 C CA . ILE A 1 112 ? -3.821 -17.231 3.208 1.00 66.88 112 ILE A CA 1
ATOM 894 C C . ILE A 1 112 ? -3.636 -18.742 3.069 1.00 66.88 112 ILE A C 1
ATOM 896 O O . ILE A 1 112 ? -4.230 -19.346 2.178 1.00 66.88 112 ILE A O 1
ATOM 900 N N . LEU A 1 113 ? -2.857 -19.354 3.965 1.00 67.25 113 LEU A N 1
ATOM 901 C CA . LEU A 1 113 ? -2.644 -20.800 3.988 1.00 67.25 113 LEU A CA 1
ATOM 902 C C . LEU A 1 113 ? -3.964 -21.539 4.208 1.00 67.25 113 LEU A C 1
ATOM 904 O O . LEU A 1 113 ? -4.293 -22.427 3.432 1.00 67.25 113 LEU A O 1
ATOM 908 N N . TYR A 1 114 ? -4.768 -21.114 5.184 1.00 69.94 114 TYR A N 1
ATOM 909 C CA . TYR A 1 114 ? -6.088 -21.689 5.440 1.00 69.94 114 TYR A CA 1
ATOM 910 C C . TYR A 1 114 ? -7.015 -21.578 4.221 1.00 69.94 114 TYR A C 1
ATOM 912 O O . TYR A 1 114 ? -7.677 -22.544 3.848 1.00 69.94 114 TYR A O 1
ATOM 920 N N . THR A 1 115 ? -7.015 -20.426 3.545 1.00 67.75 115 THR A N 1
ATOM 921 C CA . THR A 1 115 ? -7.819 -20.199 2.333 1.00 67.75 115 THR A CA 1
ATOM 922 C C . THR A 1 115 ? -7.340 -21.045 1.155 1.00 67.75 115 THR A C 1
ATOM 924 O O . THR A 1 115 ? -8.149 -21.455 0.331 1.00 67.75 115 THR A O 1
ATOM 927 N N . ALA A 1 116 ? -6.046 -21.357 1.067 1.00 64.88 116 ALA A N 1
ATOM 928 C CA . ALA A 1 116 ? -5.532 -22.262 0.043 1.00 64.88 116 ALA A CA 1
ATOM 929 C C . ALA A 1 116 ? -5.998 -23.716 0.258 1.00 64.88 116 ALA A C 1
ATOM 931 O O . ALA A 1 116 ? -6.198 -24.438 -0.717 1.00 64.88 116 ALA A O 1
ATOM 932 N N . VAL A 1 117 ? -6.196 -24.134 1.514 1.00 68.12 117 VAL A N 1
ATOM 933 C CA . VAL A 1 117 ? -6.674 -25.485 1.868 1.00 68.12 117 VAL A CA 1
ATOM 934 C C . VAL A 1 117 ? -8.184 -25.600 1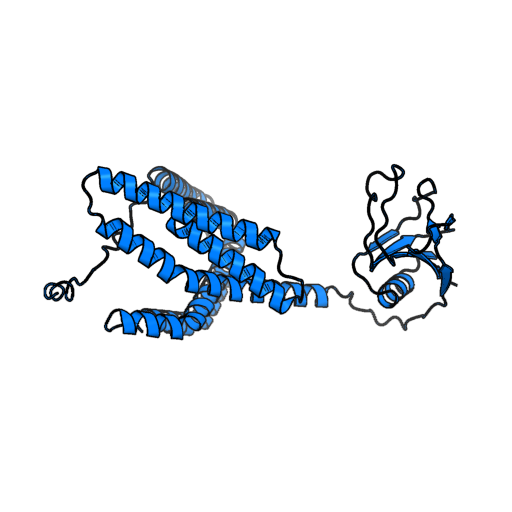.723 1.00 68.12 117 VAL A C 1
ATOM 936 O O . VAL A 1 117 ? -8.684 -26.556 1.134 1.00 68.12 117 VAL A O 1
ATOM 939 N N . HIS A 1 118 ? -8.908 -24.610 2.238 1.00 71.31 118 HIS A N 1
ATOM 940 C CA . HIS A 1 118 ? -10.361 -24.568 2.217 1.00 71.31 118 HIS A CA 1
ATOM 941 C C . HIS A 1 118 ? -10.800 -23.299 1.487 1.00 71.31 118 HIS A C 1
ATOM 943 O O . HIS A 1 118 ? -11.155 -22.325 2.138 1.00 71.31 118 HIS A O 1
ATOM 949 N N . PRO A 1 119 ? -10.791 -23.256 0.145 1.00 68.25 119 PRO A N 1
ATOM 950 C CA . PRO A 1 119 ? -11.100 -22.031 -0.596 1.00 68.25 119 PRO A CA 1
ATOM 951 C C . PRO A 1 119 ? -12.483 -21.471 -0.257 1.00 68.25 119 PRO A C 1
ATOM 953 O O . PRO A 1 119 ? -12.636 -20.260 -0.131 1.00 68.25 119 PRO A O 1
ATOM 956 N N . LEU A 1 120 ? -13.472 -22.336 -0.019 1.00 70.25 120 LEU A N 1
ATOM 957 C CA . LEU A 1 120 ? -14.819 -21.917 0.376 1.00 70.25 120 LEU A CA 1
ATOM 958 C C . LEU A 1 120 ? -14.871 -21.417 1.831 1.00 70.25 120 LEU A C 1
ATOM 960 O O . LEU A 1 120 ? -15.314 -20.291 2.061 1.00 70.25 120 LEU A O 1
ATOM 964 N N . ASN A 1 121 ? -14.337 -22.172 2.799 1.00 72.00 121 ASN A N 1
ATOM 965 C CA . ASN A 1 121 ? -14.315 -21.730 4.205 1.00 72.00 121 ASN A CA 1
ATOM 966 C C . ASN A 1 121 ? -13.370 -20.535 4.415 1.00 72.00 121 ASN A C 1
ATOM 968 O O . ASN A 1 121 ? -13.585 -19.705 5.291 1.00 72.00 121 ASN A O 1
ATOM 972 N N . GLY A 1 122 ? -12.331 -20.411 3.597 1.00 68.94 122 GLY A N 1
ATOM 973 C CA . GLY A 1 122 ? -11.405 -19.289 3.570 1.00 68.94 122 GLY A CA 1
ATOM 974 C C . GLY A 1 122 ? -12.068 -18.021 3.054 1.00 68.94 122 GLY A C 1
ATOM 975 O O . GLY A 1 122 ? -11.949 -16.981 3.695 1.00 68.94 122 GLY A O 1
ATOM 976 N N . LEU A 1 123 ? -12.857 -18.102 1.973 1.00 64.50 123 LEU A N 1
ATOM 977 C CA . LEU A 1 123 ? -13.708 -16.989 1.536 1.00 64.50 123 LEU A CA 1
ATOM 978 C C . LEU A 1 123 ? -14.679 -16.563 2.642 1.00 64.50 123 LEU A C 1
ATOM 980 O O . LEU A 1 123 ? -14.842 -15.365 2.879 1.00 64.50 123 LEU A O 1
ATOM 984 N N . ASN A 1 124 ? -15.266 -17.520 3.363 1.00 72.56 124 ASN A N 1
ATOM 985 C CA . ASN A 1 124 ? -16.163 -17.216 4.472 1.00 72.56 124 ASN A CA 1
ATOM 986 C C . ASN A 1 124 ? -15.425 -16.586 5.672 1.00 72.56 124 ASN A C 1
ATOM 988 O O . ASN A 1 124 ? -15.875 -15.594 6.246 1.00 72.56 124 ASN A O 1
ATOM 992 N N . HIS A 1 125 ? -14.233 -17.079 6.010 1.00 70.06 125 HIS A N 1
ATOM 993 C CA . HIS A 1 125 ? -13.378 -16.504 7.050 1.00 70.06 125 HIS A CA 1
ATOM 994 C C . HIS A 1 125 ? -12.913 -15.085 6.689 1.00 70.06 125 HIS A C 1
ATOM 996 O O . HIS A 1 125 ? -12.896 -14.194 7.544 1.00 70.06 125 HIS A O 1
ATOM 1002 N N . ILE A 1 126 ? -12.584 -14.839 5.419 1.00 66.56 126 ILE A N 1
ATOM 1003 C CA . ILE A 1 126 ? -12.286 -13.504 4.894 1.00 66.56 126 ILE A CA 1
ATOM 1004 C C . ILE A 1 126 ? -13.527 -12.615 5.006 1.00 66.56 126 ILE A C 1
ATOM 1006 O O . ILE A 1 126 ? -13.415 -11.504 5.514 1.00 66.56 126 ILE A O 1
ATOM 1010 N N . ALA A 1 127 ? -14.713 -13.097 4.623 1.00 64.25 127 ALA A N 1
ATOM 1011 C CA . ALA A 1 127 ? -15.962 -12.346 4.742 1.00 64.25 127 ALA A CA 1
ATOM 1012 C C . ALA A 1 127 ? -16.275 -11.969 6.200 1.00 64.25 127 ALA A C 1
ATOM 1014 O O . ALA A 1 127 ? -16.562 -10.806 6.481 1.00 64.25 127 ALA A O 1
ATOM 1015 N N . LYS A 1 128 ? -16.131 -12.900 7.153 1.00 72.25 128 LYS A N 1
ATOM 1016 C CA . LYS A 1 128 ? -16.262 -12.616 8.595 1.00 72.25 128 LYS A CA 1
ATOM 1017 C C . LYS A 1 128 ? -15.242 -11.588 9.060 1.00 72.25 128 LYS A C 1
ATOM 1019 O O . LYS A 1 128 ? -15.601 -10.644 9.758 1.00 72.25 128 LYS A O 1
ATOM 1024 N N . SER A 1 129 ? -13.988 -11.743 8.644 1.00 66.69 129 SER A N 1
ATOM 1025 C CA . SER A 1 129 ? -12.918 -10.801 8.978 1.00 66.69 129 SER A CA 1
ATOM 1026 C C . SER A 1 129 ? -13.220 -9.407 8.426 1.00 66.69 129 SER A C 1
ATOM 1028 O O . SER A 1 129 ? -13.057 -8.432 9.148 1.00 66.69 129 SER A O 1
ATOM 1030 N N . ILE A 1 130 ? -13.744 -9.300 7.200 1.00 58.12 130 ILE A N 1
ATOM 1031 C CA . ILE A 1 130 ? -14.195 -8.037 6.601 1.00 58.12 130 ILE A CA 1
ATOM 1032 C C . ILE A 1 130 ? -15.346 -7.442 7.408 1.00 58.12 130 ILE A C 1
ATOM 1034 O O . ILE A 1 130 ? -15.309 -6.256 7.691 1.00 58.12 130 ILE A O 1
ATOM 1038 N N . VAL A 1 131 ? -16.345 -8.228 7.812 1.00 62.44 131 VAL A N 1
ATOM 1039 C CA . VAL A 1 131 ? -17.490 -7.737 8.601 1.00 62.44 131 VAL A CA 1
ATOM 1040 C C . VAL A 1 131 ? -17.047 -7.239 9.977 1.00 62.44 131 VAL A C 1
ATOM 1042 O O . VAL A 1 131 ? -17.477 -6.170 10.402 1.00 62.44 131 VAL A O 1
ATOM 1045 N N . ILE A 1 132 ? -16.156 -7.971 10.651 1.00 69.88 132 ILE A N 1
ATOM 1046 C CA . ILE A 1 132 ? -15.580 -7.570 11.943 1.00 69.88 132 ILE A CA 1
ATOM 1047 C C . ILE A 1 132 ? -14.743 -6.305 11.776 1.00 69.88 132 ILE A C 1
ATOM 1049 O O . ILE A 1 132 ? -14.903 -5.360 12.544 1.00 69.88 132 ILE A O 1
ATOM 1053 N N . VAL A 1 133 ? -13.883 -6.260 10.755 1.00 61.47 133 VAL A N 1
ATOM 1054 C CA . VAL A 1 133 ? -13.101 -5.066 10.437 1.00 61.47 133 VAL A CA 1
ATOM 1055 C C . VAL A 1 133 ? -14.040 -3.910 10.127 1.00 61.47 133 VAL A C 1
ATOM 1057 O O . VAL A 1 133 ? -13.851 -2.860 10.705 1.00 61.47 133 VAL A O 1
ATOM 1060 N N . LEU A 1 134 ? -15.085 -4.074 9.315 1.00 57.56 134 LEU A N 1
ATOM 1061 C CA . LEU A 1 134 ? -16.061 -3.023 9.012 1.00 57.56 134 LEU A CA 1
ATOM 1062 C C . LEU A 1 134 ? -16.790 -2.525 10.266 1.00 57.56 134 LEU A C 1
ATOM 1064 O O . LEU A 1 134 ? -16.952 -1.319 10.417 1.00 57.56 134 LEU A O 1
ATOM 1068 N N . ASP A 1 135 ? -17.188 -3.410 11.184 1.00 73.38 135 ASP A N 1
ATOM 1069 C CA . ASP A 1 135 ? -17.779 -3.003 12.465 1.00 73.38 135 ASP A CA 1
ATOM 1070 C C . ASP A 1 135 ? -16.775 -2.219 13.321 1.00 73.38 135 ASP A C 1
ATOM 1072 O O . ASP A 1 135 ? -17.095 -1.129 13.800 1.00 73.38 135 ASP A O 1
ATOM 1076 N N . GLU A 1 136 ? -15.531 -2.691 13.433 1.00 68.25 136 GLU A N 1
ATOM 1077 C CA . GLU A 1 136 ? -14.438 -1.961 14.087 1.00 68.25 136 GLU A CA 1
ATOM 1078 C C . GLU A 1 136 ? -14.158 -0.617 13.394 1.00 68.25 136 GLU A C 1
ATOM 1080 O O . GLU A 1 136 ? -13.988 0.402 14.061 1.00 68.25 136 GLU A O 1
ATOM 1085 N N . LEU A 1 137 ? -14.198 -0.571 12.065 1.00 59.28 137 LEU A N 1
ATOM 1086 C CA . LEU A 1 137 ? -14.091 0.629 11.239 1.00 59.28 137 LEU A CA 1
ATOM 1087 C C . LEU A 1 137 ? -15.299 1.546 11.385 1.00 59.28 137 LEU A C 1
ATOM 1089 O O . LEU A 1 137 ? -15.270 2.639 10.847 1.00 59.28 137 LEU A O 1
ATOM 1093 N N . THR A 1 138 ? -16.362 1.166 12.089 1.00 69.62 138 THR A N 1
ATOM 1094 C CA . THR A 1 138 ? -17.441 2.096 12.448 1.00 69.62 138 THR A CA 1
ATOM 1095 C C . THR A 1 138 ? -17.278 2.677 13.852 1.00 69.62 138 THR A C 1
ATOM 1097 O O . THR A 1 138 ? -18.094 3.505 14.274 1.00 69.62 138 THR A O 1
ATOM 1100 N N . LYS A 1 139 ? -16.236 2.261 14.588 1.00 74.19 139 LYS A N 1
ATOM 1101 C CA . LYS A 1 139 ? -15.924 2.779 15.922 1.00 74.19 139 LYS A CA 1
ATOM 1102 C C . LYS A 1 139 ? -15.034 4.024 15.805 1.00 74.19 139 LYS A C 1
ATOM 1104 O O . LYS A 1 139 ? -13.954 3.933 15.219 1.00 74.19 139 LYS A O 1
ATOM 1109 N N . PRO A 1 140 ? -15.430 5.160 16.405 1.00 69.69 140 PRO A N 1
ATOM 1110 C CA . PRO A 1 140 ? -14.684 6.422 16.306 1.00 69.69 140 PRO A CA 1
ATOM 1111 C C . PRO A 1 140 ? -13.232 6.312 16.794 1.00 69.69 140 PRO A C 1
ATOM 1113 O O . PRO A 1 140 ? -12.314 6.846 16.175 1.00 69.69 140 PRO A O 1
ATOM 1116 N N . GLU A 1 141 ? -13.015 5.527 17.853 1.00 71.25 141 GLU A N 1
ATOM 1117 C CA . GLU A 1 141 ? -11.701 5.203 18.432 1.00 71.25 141 GLU A CA 1
ATOM 1118 C C . GLU A 1 141 ? -10.713 4.619 17.416 1.00 71.25 141 GLU A C 1
ATOM 1120 O O . GLU A 1 141 ? -9.505 4.868 17.477 1.00 71.25 141 GLU A O 1
ATOM 1125 N N . ASN A 1 142 ? -11.216 3.858 16.446 1.00 77.19 142 ASN A N 1
ATOM 1126 C CA . ASN A 1 142 ? -10.376 3.231 15.440 1.00 77.19 142 ASN A CA 1
ATOM 1127 C C . ASN A 1 142 ? -10.036 4.187 14.299 1.00 77.19 142 ASN A C 1
ATOM 1129 O O . ASN A 1 142 ? -8.988 4.026 13.684 1.00 77.19 142 ASN A O 1
ATOM 1133 N N . TRP A 1 143 ? -10.837 5.228 14.061 1.00 73.75 143 TRP A N 1
ATOM 1134 C CA . TRP A 1 143 ? -10.568 6.195 12.997 1.00 73.75 143 TRP A CA 1
ATOM 1135 C C . TRP A 1 143 ? -9.313 6.991 13.333 1.00 73.75 143 TRP A C 1
ATOM 1137 O O . TRP A 1 143 ? -8.380 7.032 12.536 1.00 73.75 143 TRP A O 1
ATOM 1147 N N . SER A 1 144 ? -9.194 7.507 14.560 1.00 76.62 144 SER A N 1
ATOM 1148 C CA . SER A 1 144 ? -7.965 8.194 14.976 1.00 76.62 144 SER A CA 1
ATOM 1149 C C . SER A 1 144 ? -6.732 7.294 14.882 1.00 76.62 144 SER A C 1
ATOM 1151 O O . SER A 1 144 ? -5.690 7.731 14.397 1.00 76.62 144 SER A O 1
ATOM 1153 N N . LYS A 1 145 ? -6.854 6.014 15.261 1.00 80.62 145 LYS A N 1
ATOM 1154 C CA . LYS A 1 145 ? -5.757 5.043 15.126 1.00 80.62 145 LYS A CA 1
ATOM 1155 C C . LYS A 1 145 ? -5.384 4.811 13.671 1.00 80.62 145 LYS A C 1
ATOM 1157 O O . LYS A 1 145 ? -4.204 4.802 13.345 1.00 80.62 145 LYS A O 1
ATOM 1162 N N . MET A 1 146 ? -6.363 4.648 12.789 1.00 77.75 146 MET A N 1
ATOM 1163 C CA . MET A 1 146 ? -6.112 4.468 11.363 1.00 77.75 146 MET A CA 1
ATOM 1164 C C . MET A 1 146 ? -5.460 5.687 10.737 1.00 77.75 146 MET A C 1
ATOM 1166 O O . MET A 1 146 ? -4.546 5.527 9.935 1.00 77.75 146 MET A O 1
ATOM 1170 N N . GLY A 1 147 ? -5.891 6.892 11.103 1.00 76.25 147 GLY A N 1
ATOM 1171 C CA . GLY A 1 147 ? -5.277 8.118 10.615 1.00 76.25 147 GLY A CA 1
ATOM 1172 C C . GLY A 1 147 ? -3.817 8.236 11.068 1.00 76.25 147 GLY A C 1
ATOM 1173 O O . GLY A 1 147 ? -2.935 8.419 10.229 1.00 76.25 147 GLY A O 1
ATOM 1174 N N . CYS A 1 148 ? -3.531 7.999 12.356 1.00 84.19 148 CYS A N 1
ATOM 1175 C CA . CYS A 1 148 ? -2.158 7.933 12.872 1.00 84.19 148 CYS A CA 1
ATOM 1176 C C . CYS A 1 148 ? -1.337 6.834 12.182 1.00 84.19 148 CYS A C 1
ATOM 1178 O O . CYS A 1 148 ? -0.227 7.090 11.723 1.00 84.19 148 CYS A O 1
ATOM 1180 N N . GLY A 1 149 ? -1.887 5.627 12.044 1.00 82.25 149 GLY A N 1
ATOM 1181 C CA . GLY A 1 149 ? -1.230 4.511 11.368 1.00 82.25 149 GLY A CA 1
ATOM 1182 C C . GLY A 1 149 ? -0.970 4.774 9.886 1.00 82.25 149 GLY A C 1
ATOM 1183 O O . GLY A 1 149 ? 0.084 4.414 9.376 1.00 82.25 149 GLY A O 1
ATOM 1184 N N . SER A 1 150 ? -1.866 5.477 9.198 1.00 80.38 150 SER A N 1
ATOM 1185 C CA . SER A 1 150 ? -1.680 5.859 7.794 1.00 80.38 150 SER A CA 1
ATOM 1186 C C . SER A 1 150 ? -0.542 6.867 7.639 1.00 80.38 150 SER A C 1
ATOM 1188 O O . SER A 1 150 ? 0.323 6.684 6.784 1.00 80.38 150 SER A O 1
ATOM 1190 N N . ILE A 1 151 ? -0.487 7.889 8.504 1.00 86.00 151 ILE A N 1
ATOM 1191 C CA . ILE A 1 151 ? 0.625 8.856 8.544 1.00 86.00 151 ILE A CA 1
ATOM 1192 C C . ILE A 1 151 ? 1.945 8.133 8.818 1.00 86.00 151 ILE A C 1
ATOM 1194 O O . ILE A 1 151 ? 2.934 8.359 8.119 1.00 86.00 151 ILE A O 1
ATOM 1198 N N . GLY A 1 152 ? 1.946 7.225 9.796 1.00 84.69 152 GLY A N 1
ATOM 1199 C CA . GLY A 1 152 ? 3.096 6.389 10.111 1.00 84.69 152 GLY A CA 1
ATOM 1200 C C . GLY A 1 152 ? 3.549 5.585 8.898 1.00 84.69 152 GLY A C 1
ATOM 1201 O O . GLY A 1 152 ? 4.707 5.665 8.504 1.00 84.69 152 GLY A O 1
ATOM 1202 N N . ALA A 1 153 ? 2.633 4.865 8.250 1.00 82.94 153 ALA A N 1
ATOM 1203 C CA . ALA A 1 153 ? 2.940 4.028 7.093 1.00 82.94 153 ALA A CA 1
ATOM 1204 C C . ALA A 1 153 ? 3.513 4.830 5.923 1.00 82.94 153 ALA A C 1
ATOM 1206 O O . ALA A 1 153 ? 4.481 4.396 5.296 1.00 82.94 153 ALA A O 1
ATOM 1207 N N . LEU A 1 154 ? 2.981 6.025 5.671 1.00 83.06 154 LEU A N 1
ATOM 1208 C CA . LEU A 1 154 ? 3.522 6.941 4.669 1.00 83.06 154 LEU A CA 1
ATOM 1209 C C . LEU A 1 154 ? 4.947 7.385 5.009 1.00 83.06 154 LEU A C 1
ATOM 1211 O O . LEU A 1 154 ? 5.817 7.350 4.136 1.00 83.06 154 LEU A O 1
ATOM 1215 N N . ALA A 1 155 ? 5.210 7.751 6.266 1.00 84.62 155 ALA A N 1
ATOM 1216 C CA . ALA A 1 155 ? 6.557 8.085 6.721 1.00 84.62 155 ALA A CA 1
ATOM 1217 C C . ALA A 1 155 ? 7.512 6.887 6.575 1.00 84.62 155 ALA A C 1
ATOM 1219 O O . ALA A 1 155 ? 8.624 7.037 6.074 1.00 84.62 155 ALA A O 1
ATOM 1220 N N . GLY A 1 156 ? 7.059 5.679 6.917 1.00 83.56 156 GLY A N 1
ATOM 1221 C CA . GLY A 1 156 ? 7.854 4.456 6.822 1.00 83.56 156 GLY A CA 1
ATOM 1222 C C . GLY A 1 156 ? 8.221 4.099 5.383 1.00 83.56 156 GLY A C 1
ATOM 1223 O O . GLY A 1 156 ? 9.374 3.790 5.092 1.00 83.56 156 GLY A O 1
ATOM 1224 N N . GLN A 1 157 ? 7.265 4.201 4.456 1.00 80.19 157 GLN A N 1
ATOM 1225 C CA . GLN A 1 157 ? 7.525 3.992 3.028 1.00 80.19 157 GLN A CA 1
ATOM 1226 C C . GLN A 1 157 ? 8.481 5.047 2.462 1.00 80.19 157 GLN A C 1
ATOM 1228 O O . GLN A 1 157 ? 9.389 4.702 1.707 1.00 80.19 157 GLN A O 1
ATOM 1233 N N . THR A 1 158 ? 8.302 6.312 2.853 1.00 82.69 158 THR A N 1
ATOM 1234 C CA . THR A 1 158 ? 9.168 7.441 2.469 1.00 82.69 158 THR A CA 1
ATOM 1235 C C . THR A 1 158 ? 10.616 7.183 2.889 1.00 82.69 158 THR A C 1
ATOM 1237 O O . THR A 1 158 ? 11.521 7.326 2.071 1.00 82.69 158 THR A O 1
ATOM 1240 N N . LEU A 1 159 ? 10.841 6.707 4.120 1.00 84.56 159 LEU A N 1
ATOM 1241 C CA . LEU A 1 159 ? 12.182 6.388 4.624 1.00 84.56 159 LEU A CA 1
ATOM 1242 C C . LEU A 1 159 ? 12.898 5.310 3.796 1.00 84.56 159 LEU A C 1
ATOM 1244 O O . LEU A 1 159 ? 14.105 5.401 3.589 1.00 84.56 159 LEU A O 1
ATOM 1248 N N . ILE A 1 160 ? 12.177 4.292 3.317 1.00 88.38 160 ILE A N 1
ATOM 1249 C CA . ILE A 1 160 ? 12.788 3.173 2.578 1.00 88.38 160 ILE A CA 1
ATOM 1250 C C . ILE A 1 160 ? 12.959 3.470 1.087 1.00 88.38 160 ILE A C 1
ATOM 1252 O O . ILE A 1 160 ? 13.961 3.065 0.485 1.00 88.38 160 ILE A O 1
ATOM 1256 N N . LEU A 1 161 ? 11.971 4.133 0.483 1.00 80.62 161 LEU A N 1
ATOM 1257 C CA . LEU A 1 161 ? 11.939 4.406 -0.954 1.00 80.62 161 LEU A CA 1
ATOM 1258 C C . LEU A 1 161 ? 12.631 5.724 -1.322 1.00 80.62 161 LEU A C 1
ATOM 1260 O O . LEU A 1 161 ? 12.947 5.918 -2.488 1.00 80.62 161 LEU A O 1
ATOM 1264 N N . GLY A 1 162 ? 12.862 6.623 -0.360 1.00 80.62 162 GLY A N 1
ATOM 1265 C CA . GLY A 1 162 ? 13.460 7.942 -0.596 1.00 80.62 162 GLY A CA 1
ATOM 1266 C C . GLY A 1 162 ? 12.535 8.941 -1.302 1.00 80.62 162 GLY A C 1
ATOM 1267 O O . GLY A 1 162 ? 12.957 10.053 -1.607 1.00 80.62 162 GLY A O 1
ATOM 1268 N N . ASN A 1 163 ? 11.279 8.567 -1.561 1.00 79.38 163 ASN A N 1
ATOM 1269 C CA . ASN A 1 163 ? 10.291 9.454 -2.172 1.00 79.38 163 ASN A CA 1
ATOM 1270 C C . ASN A 1 163 ? 9.859 10.537 -1.177 1.00 79.38 163 ASN A C 1
ATOM 1272 O O . ASN A 1 163 ? 9.709 10.228 0.002 1.00 79.38 163 ASN A O 1
ATOM 1276 N N . PRO A 1 164 ? 9.596 11.778 -1.621 1.00 80.94 164 PRO A N 1
ATOM 1277 C CA . PRO A 1 164 ? 9.093 12.820 -0.738 1.00 80.94 164 PRO A CA 1
ATOM 1278 C C . PRO A 1 164 ? 7.748 12.419 -0.124 1.00 80.94 164 PRO A C 1
ATOM 1280 O O . PRO A 1 164 ? 6.922 11.745 -0.746 1.00 80.94 164 PRO A O 1
ATOM 1283 N N . LEU A 1 165 ? 7.531 12.859 1.113 1.00 79.69 165 LEU A N 1
ATOM 1284 C CA . LEU A 1 165 ? 6.352 12.507 1.894 1.00 79.69 165 LEU A CA 1
ATOM 1285 C C . LEU A 1 165 ? 5.091 13.065 1.212 1.00 79.69 165 LEU A C 1
ATOM 1287 O O . LEU A 1 165 ? 5.001 14.259 0.925 1.00 79.69 165 LEU A O 1
ATOM 1291 N N . SER A 1 166 ? 4.120 12.196 0.919 1.00 80.19 166 SER A N 1
ATOM 1292 C CA . SER A 1 166 ? 2.917 12.588 0.174 1.00 80.19 166 SER A CA 1
ATOM 1293 C C . SER A 1 166 ? 2.032 13.517 1.007 1.00 80.19 166 SER A C 1
ATOM 1295 O O . SER A 1 166 ? 1.410 13.082 1.978 1.00 80.19 166 SER A O 1
ATOM 1297 N N . LEU A 1 167 ? 1.925 14.786 0.595 1.00 74.88 167 LEU A N 1
ATOM 1298 C CA . LEU A 1 167 ? 1.025 15.771 1.210 1.00 74.88 167 LEU A CA 1
ATOM 1299 C C . LEU A 1 167 ? -0.441 15.323 1.155 1.00 74.88 167 LEU A C 1
ATOM 1301 O O . LEU A 1 167 ? -1.183 15.537 2.109 1.00 74.88 167 LEU A O 1
ATOM 1305 N N . ILE A 1 168 ? -0.844 14.649 0.072 1.00 69.25 168 ILE A N 1
ATOM 1306 C CA . ILE A 1 168 ? -2.188 14.069 -0.063 1.00 69.25 168 ILE A CA 1
ATOM 1307 C C . ILE A 1 168 ? -2.392 12.986 1.000 1.00 69.25 168 ILE A C 1
ATOM 1309 O O . ILE A 1 168 ? -3.413 12.971 1.682 1.00 69.25 168 ILE A O 1
ATOM 1313 N N . GLY A 1 169 ? -1.402 12.110 1.185 1.00 70.69 169 GLY A N 1
ATOM 1314 C CA . GLY A 1 169 ? -1.460 11.052 2.190 1.00 70.69 169 GLY A CA 1
ATOM 1315 C C . GLY A 1 169 ? -1.521 11.589 3.625 1.00 70.69 169 GLY A C 1
ATOM 1316 O O . GLY A 1 169 ? -2.319 11.102 4.426 1.00 70.69 169 GLY A O 1
ATOM 1317 N N . LEU A 1 170 ? -0.740 12.629 3.939 1.00 76.69 170 LEU A N 1
ATOM 1318 C CA . LEU A 1 170 ? -0.835 13.339 5.219 1.00 76.69 170 LEU A CA 1
ATOM 1319 C C . LEU A 1 170 ? -2.204 13.997 5.410 1.00 76.69 170 LEU A C 1
ATOM 1321 O O . LEU A 1 170 ? -2.770 13.910 6.497 1.00 76.69 170 LEU A O 1
ATOM 1325 N N . GLY A 1 171 ? -2.744 14.619 4.358 1.00 70.62 171 GLY A N 1
ATOM 1326 C CA . GLY A 1 171 ? -4.071 15.230 4.375 1.00 70.62 171 GLY A CA 1
ATOM 1327 C C . GLY A 1 171 ? -5.170 14.215 4.685 1.00 70.62 171 GLY A C 1
ATOM 1328 O O . GLY A 1 171 ? -5.999 14.462 5.558 1.00 70.62 171 GLY A O 1
ATOM 1329 N N . ILE A 1 172 ? -5.132 13.042 4.042 1.00 70.69 172 ILE 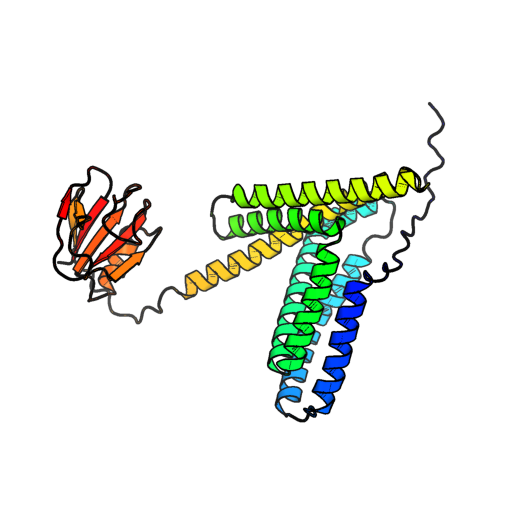A N 1
ATOM 1330 C CA . ILE A 1 172 ? -6.064 11.937 4.313 1.00 70.69 172 ILE A CA 1
ATOM 1331 C C . ILE A 1 172 ? -5.914 11.458 5.761 1.00 70.69 172 ILE A C 1
ATOM 1333 O O . ILE A 1 172 ? -6.904 11.372 6.485 1.00 70.69 172 ILE A O 1
ATOM 1337 N N . GLY A 1 173 ? -4.685 11.190 6.211 1.00 70.69 173 GLY A N 1
ATOM 1338 C CA . GLY A 1 173 ? -4.429 10.738 7.578 1.00 70.69 173 GLY A CA 1
ATOM 1339 C C . GLY A 1 173 ? -4.920 11.734 8.634 1.00 70.69 173 GLY A C 1
ATOM 1340 O O . GLY A 1 173 ? -5.595 11.342 9.584 1.00 70.69 173 GLY A O 1
ATOM 1341 N N . GLY A 1 174 ? -4.654 13.027 8.436 1.00 72.75 174 GLY A N 1
ATOM 1342 C CA . GLY A 1 174 ? -5.120 14.101 9.314 1.00 72.75 174 GLY A CA 1
ATOM 1343 C C . GLY A 1 174 ? -6.645 14.242 9.333 1.00 72.75 174 GLY A C 1
ATOM 1344 O O . GLY A 1 174 ? -7.232 14.356 10.408 1.00 72.75 174 GLY A O 1
ATOM 1345 N N . ALA A 1 175 ? -7.300 14.162 8.171 1.00 70.00 175 ALA A N 1
ATOM 1346 C CA . ALA A 1 175 ? -8.759 14.220 8.071 1.00 70.00 175 ALA A CA 1
ATOM 1347 C C . ALA A 1 175 ? -9.438 13.058 8.816 1.00 70.00 175 ALA A C 1
ATOM 1349 O O . ALA A 1 175 ? -10.432 13.263 9.510 1.00 70.00 175 ALA A O 1
ATOM 1350 N N . VAL A 1 176 ? -8.873 11.850 8.729 1.00 72.38 176 VAL A N 1
ATOM 1351 C CA . VAL A 1 176 ? -9.390 10.662 9.425 1.00 72.38 176 VAL A CA 1
ATOM 1352 C C . VAL A 1 176 ? -9.212 10.778 10.949 1.00 72.38 176 VAL A C 1
ATOM 1354 O O . VAL A 1 176 ? -10.116 10.398 11.695 1.00 72.38 176 VAL A O 1
ATOM 1357 N N . ILE A 1 177 ? -8.105 11.368 11.429 1.00 75.62 177 ILE A N 1
ATOM 1358 C CA . ILE A 1 177 ? -7.929 11.689 12.860 1.00 75.62 177 ILE A CA 1
ATOM 1359 C C . ILE A 1 177 ? -9.000 12.674 13.326 1.00 75.62 177 ILE A C 1
ATOM 1361 O O . ILE A 1 177 ? -9.668 12.416 14.328 1.00 75.62 177 ILE A O 1
ATOM 1365 N N . ALA A 1 178 ? -9.179 13.778 12.595 1.00 70.12 178 ALA A N 1
ATOM 1366 C CA . ALA A 1 178 ? -10.156 14.804 12.936 1.00 70.12 178 ALA A CA 1
ATOM 1367 C C . ALA A 1 178 ? -11.576 14.224 12.994 1.00 70.12 178 ALA A C 1
ATOM 1369 O O . ALA A 1 178 ? -12.272 14.418 13.986 1.00 70.12 178 ALA A O 1
ATOM 1370 N N . ALA A 1 179 ? -11.967 13.434 11.991 1.00 68.25 179 ALA A N 1
ATOM 1371 C CA . ALA A 1 179 ? -13.265 12.769 11.959 1.00 68.25 179 ALA A CA 1
ATOM 1372 C C . ALA A 1 179 ? -13.463 11.816 13.151 1.00 68.25 179 ALA A C 1
ATOM 1374 O O . ALA A 1 179 ? -14.515 11.849 13.784 1.00 68.25 179 ALA A O 1
ATOM 1375 N N . GLY A 1 180 ? -12.450 11.016 13.503 1.00 71.88 180 GLY A N 1
ATOM 1376 C CA . GLY A 1 180 ? -12.508 10.131 14.670 1.00 71.88 180 GLY A CA 1
ATOM 1377 C C . GLY A 1 180 ? -12.745 10.886 15.977 1.00 71.88 180 GLY A C 1
ATOM 1378 O O . GLY A 1 180 ? -13.651 10.537 16.731 1.00 71.88 180 GLY A O 1
ATOM 1379 N N . ILE A 1 181 ? -11.988 11.964 16.207 1.00 73.25 181 ILE A N 1
ATOM 1380 C CA . ILE A 1 181 ? -12.135 12.813 17.399 1.00 73.25 181 ILE A CA 1
ATOM 1381 C C . ILE A 1 181 ? -13.509 13.495 17.415 1.00 73.25 181 ILE A C 1
ATOM 1383 O O . ILE A 1 181 ? -14.161 13.527 18.453 1.00 73.25 181 ILE A O 1
ATOM 1387 N N . SER A 1 182 ? -13.977 14.021 16.278 1.00 69.56 182 SER A N 1
ATOM 1388 C CA . SER A 1 182 ? -15.274 14.701 16.190 1.00 69.56 182 SER A CA 1
ATOM 1389 C C . SER A 1 182 ? -16.450 13.765 16.463 1.00 69.56 182 SER A C 1
ATOM 1391 O O . SER A 1 182 ? -17.368 14.140 17.191 1.00 69.56 182 SER A O 1
ATOM 1393 N N . VAL A 1 183 ? -16.435 12.548 15.911 1.00 71.69 183 VAL A N 1
ATOM 1394 C CA . VAL A 1 183 ? -17.508 11.571 16.146 1.00 71.69 183 VAL A CA 1
ATOM 1395 C C . VAL A 1 183 ? -17.471 11.060 17.587 1.00 71.69 183 VAL A C 1
ATOM 1397 O O . VAL A 1 183 ? -18.533 10.889 18.188 1.00 71.69 183 VAL A O 1
ATOM 1400 N N . ASP A 1 184 ? -16.286 10.860 18.173 1.00 74.88 184 ASP A N 1
ATOM 1401 C CA . ASP A 1 184 ? -16.189 10.446 19.576 1.00 74.88 184 ASP A CA 1
ATOM 1402 C C . ASP A 1 184 ? -16.649 11.555 20.532 1.00 74.88 184 ASP A C 1
ATOM 1404 O O . ASP A 1 184 ? -17.429 11.293 21.446 1.00 74.88 184 ASP A O 1
ATOM 1408 N N . ALA A 1 185 ? -16.277 12.812 20.264 1.00 71.81 185 ALA A N 1
ATOM 1409 C CA . ALA A 1 185 ? -16.765 13.971 21.008 1.00 71.81 185 ALA A CA 1
ATOM 1410 C C . ALA A 1 185 ? -18.296 14.102 20.934 1.00 71.81 185 ALA A C 1
ATOM 1412 O O . ALA A 1 185 ? -18.936 14.418 21.937 1.00 71.81 185 ALA A O 1
ATOM 1413 N N . LEU A 1 186 ? -18.898 13.808 19.776 1.00 69.94 186 LEU A N 1
ATOM 1414 C CA . LEU A 1 186 ? -20.351 13.805 19.603 1.00 69.94 186 LEU A CA 1
ATOM 1415 C C . LEU A 1 186 ? -21.030 12.652 20.369 1.00 69.94 186 LEU A C 1
ATOM 1417 O O . LEU A 1 186 ? -22.021 12.892 21.057 1.00 69.94 186 LEU A O 1
ATOM 1421 N N . ASP A 1 187 ? -20.499 11.420 20.313 1.00 72.88 187 ASP A N 1
ATOM 1422 C CA . ASP A 1 187 ? -20.999 10.290 21.128 1.00 72.88 187 ASP A CA 1
ATOM 1423 C C . ASP A 1 187 ? -20.888 10.606 22.626 1.00 72.88 187 ASP A C 1
ATOM 1425 O O . ASP A 1 187 ? -21.793 10.299 23.405 1.00 72.88 187 ASP A O 1
ATOM 1429 N N . ALA A 1 188 ? -19.798 11.255 23.032 1.00 71.81 188 ALA A N 1
ATOM 1430 C CA . ALA A 1 188 ? -19.576 11.665 24.407 1.00 71.81 188 ALA A CA 1
ATOM 1431 C C . ALA A 1 188 ? -20.578 12.749 24.846 1.00 71.81 188 ALA A C 1
ATOM 1433 O O . ALA A 1 188 ? -21.178 12.614 25.912 1.00 71.81 188 ALA A O 1
ATOM 1434 N N . ALA A 1 189 ? -20.849 13.752 24.004 1.00 71.12 189 ALA A N 1
ATOM 1435 C CA . ALA A 1 189 ? -21.848 14.792 24.261 1.00 71.12 189 ALA A CA 1
ATOM 1436 C C . ALA A 1 189 ? -23.272 14.220 24.406 1.00 71.12 189 ALA A C 1
ATOM 1438 O O . ALA A 1 189 ? -23.951 14.516 25.389 1.00 71.12 189 ALA A O 1
ATOM 1439 N N . ILE A 1 190 ? -23.691 13.322 23.503 1.00 72.12 190 ILE A N 1
ATOM 1440 C CA . ILE A 1 190 ? -25.006 12.650 23.560 1.00 72.12 190 ILE A CA 1
ATOM 1441 C C . ILE A 1 190 ? -25.149 11.816 24.843 1.00 72.12 190 ILE A C 1
ATOM 1443 O O . ILE A 1 190 ? -26.229 11.710 25.425 1.00 72.12 190 ILE A O 1
ATOM 1447 N N . ARG A 1 191 ? -24.064 11.192 25.311 1.00 69.19 191 ARG A N 1
ATOM 1448 C CA . ARG A 1 191 ? -24.066 10.442 26.578 1.00 69.19 191 ARG A CA 1
ATOM 1449 C C . ARG A 1 191 ? -24.090 11.359 27.793 1.00 69.19 191 ARG A C 1
ATOM 1451 O O . ARG A 1 191 ? -24.710 10.988 28.787 1.00 69.19 191 ARG A O 1
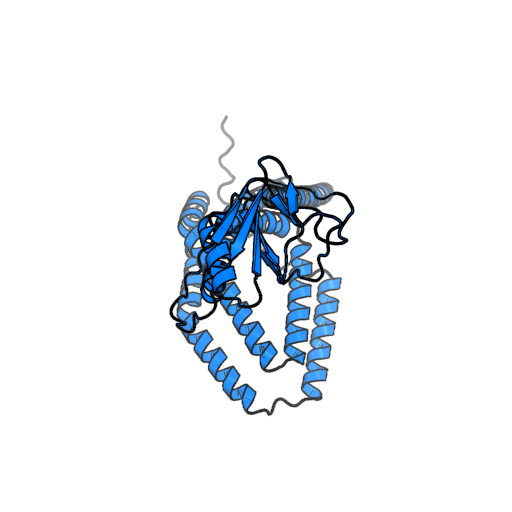ATOM 1458 N N . CYS A 1 192 ? -23.449 12.521 27.702 1.00 72.25 192 CYS A N 1
ATOM 1459 C CA . CYS A 1 192 ? -23.466 13.530 28.752 1.00 72.25 192 CYS A CA 1
ATOM 1460 C C . CYS A 1 192 ? -24.886 14.066 28.971 1.00 72.25 192 CYS A C 1
ATOM 1462 O O . CYS A 1 192 ? -25.365 14.121 30.100 1.00 72.25 192 CYS A O 1
ATOM 1464 N N . GLU A 1 193 ? -25.609 14.322 27.877 1.00 73.81 193 GLU A N 1
ATOM 1465 C CA . GLU A 1 193 ? -27.026 14.708 27.898 1.00 73.81 193 GLU A CA 1
ATOM 1466 C C . GLU A 1 193 ? -27.924 13.631 28.540 1.00 73.81 193 GLU A C 1
ATOM 1468 O O . GLU A 1 193 ? -28.912 13.940 29.199 1.00 73.81 193 GLU A O 1
ATOM 1473 N N . ARG A 1 194 ? -27.537 12.351 28.440 1.00 76.00 194 ARG A N 1
ATOM 1474 C CA . ARG A 1 194 ? -28.212 11.212 29.094 1.00 76.00 194 ARG A CA 1
ATOM 1475 C C . ARG A 1 194 ? -27.803 10.998 30.560 1.00 76.00 194 ARG A C 1
ATOM 1477 O O . ARG A 1 194 ? -27.992 9.902 31.088 1.00 76.00 194 ARG A O 1
ATOM 1484 N N . GLY A 1 195 ? -27.242 12.014 31.213 1.00 69.44 195 GLY A N 1
ATOM 1485 C CA . GLY A 1 195 ? -26.916 11.990 32.639 1.00 69.44 195 GLY A CA 1
ATOM 1486 C C . GLY A 1 195 ? -25.617 11.262 32.990 1.00 69.44 195 GLY A C 1
ATOM 1487 O O . GLY A 1 195 ? -25.472 10.810 34.122 1.00 69.44 195 GLY A O 1
ATOM 1488 N N . LYS A 1 196 ? -24.678 11.115 32.043 1.00 60.69 196 LYS A N 1
ATOM 1489 C CA . LYS A 1 196 ? -23.322 10.617 32.340 1.00 60.69 196 LYS A CA 1
ATOM 1490 C C . LYS A 1 196 ? -22.338 11.774 32.506 1.00 60.69 196 LYS A C 1
ATOM 1492 O O . LYS A 1 196 ? -22.397 12.759 31.780 1.00 60.69 196 LYS A O 1
ATOM 1497 N N . GLU A 1 197 ? -21.448 11.651 33.481 1.00 69.38 197 GLU A N 1
ATOM 1498 C CA . GLU A 1 197 ? -20.559 12.724 33.926 1.00 69.38 197 GLU A CA 1
ATOM 1499 C C . GLU A 1 197 ? -19.490 13.105 32.889 1.00 69.38 197 GLU A C 1
ATOM 1501 O O . GLU A 1 197 ? -19.029 12.287 32.089 1.00 69.38 197 GLU A O 1
ATOM 1506 N N . LEU A 1 198 ? -19.066 14.372 32.954 1.00 71.25 198 LEU A N 1
ATOM 1507 C CA . LEU A 1 198 ? -18.030 15.008 32.129 1.00 71.25 198 LEU A CA 1
ATOM 1508 C C . LEU A 1 198 ? -16.682 14.251 32.154 1.00 71.25 198 LEU A C 1
ATOM 1510 O O . LEU A 1 198 ? -15.882 14.358 31.224 1.00 71.25 198 LEU A O 1
ATOM 1514 N N . GLU A 1 199 ? -16.451 13.452 33.198 1.00 71.75 199 GLU A N 1
ATOM 1515 C CA . GLU A 1 199 ? -15.282 12.580 33.359 1.00 71.75 199 GLU A CA 1
ATOM 1516 C C . GLU A 1 199 ? -15.152 11.557 32.222 1.00 71.75 199 GLU A C 1
ATOM 1518 O O . GLU A 1 199 ? -14.051 11.319 31.729 1.00 71.75 199 GLU A O 1
ATOM 1523 N N . VAL A 1 200 ? -16.275 11.060 31.686 1.00 71.12 200 VAL A N 1
ATOM 1524 C CA . VAL A 1 200 ? -16.283 10.103 30.565 1.00 71.12 200 VAL A CA 1
ATOM 1525 C C . VAL A 1 200 ? -15.665 10.705 29.297 1.00 71.12 200 VAL A C 1
ATOM 1527 O O . VAL A 1 200 ? -15.030 9.993 28.518 1.00 71.12 200 VAL A O 1
ATOM 1530 N N . ILE A 1 201 ? -15.834 12.014 29.080 1.00 69.94 201 ILE A N 1
ATOM 1531 C CA . ILE A 1 201 ? -15.268 12.723 27.923 1.00 69.94 201 ILE A CA 1
ATOM 1532 C C . ILE A 1 201 ? -13.747 12.832 28.069 1.00 69.94 201 ILE A C 1
ATOM 1534 O O . ILE A 1 201 ? -13.002 12.568 27.123 1.00 69.94 201 ILE A O 1
ATOM 1538 N N . ARG A 1 202 ? -13.283 13.191 29.272 1.00 71.88 202 ARG A N 1
ATOM 1539 C CA . ARG A 1 202 ? -11.856 13.317 29.588 1.00 71.88 202 ARG A CA 1
ATOM 1540 C C . ARG A 1 202 ? -11.138 11.980 29.424 1.00 71.88 202 ARG A C 1
ATOM 1542 O O . ARG A 1 202 ? -10.103 11.939 28.762 1.00 71.88 202 ARG A O 1
ATOM 1549 N N . ASP A 1 203 ? -11.698 10.904 29.966 1.00 76.00 203 ASP A N 1
ATOM 1550 C CA . ASP A 1 203 ? -11.087 9.574 29.914 1.00 76.00 203 ASP A CA 1
ATOM 1551 C C . ASP A 1 203 ? -10.938 9.063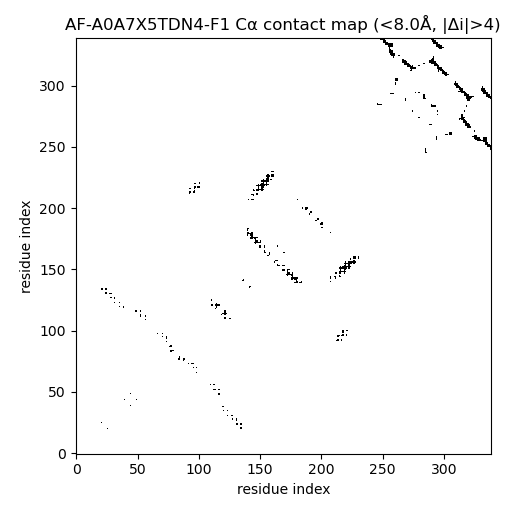 28.479 1.00 76.00 203 ASP A C 1
ATOM 1553 O O . ASP A 1 203 ? -9.901 8.500 28.120 1.00 76.00 203 ASP A O 1
ATOM 1557 N N . ARG A 1 204 ? -11.928 9.322 27.616 1.00 71.94 204 ARG A N 1
ATOM 1558 C CA . ARG A 1 204 ? -11.824 8.976 26.192 1.00 71.94 204 ARG A CA 1
ATOM 1559 C C . ARG A 1 204 ? -10.793 9.812 25.455 1.00 71.94 204 ARG A C 1
ATOM 1561 O O . ARG A 1 204 ? -10.012 9.265 24.681 1.00 71.94 204 ARG A O 1
ATOM 1568 N N . LEU A 1 205 ? -10.729 11.117 25.710 1.00 70.50 205 LEU A N 1
ATOM 1569 C CA . LEU A 1 205 ? -9.720 11.966 25.078 1.00 70.50 205 LEU A CA 1
ATOM 1570 C C . LEU A 1 205 ? -8.300 11.521 25.466 1.00 70.50 205 LEU A C 1
ATOM 1572 O O . LEU A 1 205 ? -7.422 11.420 24.608 1.00 70.50 205 LEU A O 1
ATOM 1576 N N . VAL A 1 206 ? -8.089 11.183 26.742 1.00 73.62 206 VAL A N 1
ATOM 1577 C CA . VAL A 1 206 ? -6.824 10.617 27.235 1.00 73.62 206 VAL A CA 1
ATOM 1578 C C . VAL A 1 206 ? -6.526 9.275 26.562 1.00 73.62 206 VAL A C 1
ATOM 1580 O O . VAL A 1 206 ? -5.383 9.034 26.173 1.00 73.62 206 VAL A O 1
ATOM 1583 N N . LEU A 1 207 ? -7.538 8.429 26.347 1.00 75.69 207 LEU A N 1
ATOM 1584 C CA . LEU A 1 207 ? -7.390 7.167 25.620 1.00 75.69 207 LEU A CA 1
ATOM 1585 C C . LEU A 1 207 ? -6.922 7.388 24.172 1.00 75.69 207 LEU A C 1
ATOM 1587 O O . LEU A 1 207 ? -5.973 6.736 23.733 1.00 75.69 207 LEU A O 1
ATOM 1591 N N . HIS A 1 208 ? -7.534 8.329 23.449 1.00 68.62 208 HIS A N 1
ATOM 1592 C CA . HIS A 1 208 ? -7.152 8.674 22.076 1.00 68.62 208 HIS A CA 1
ATOM 1593 C C . HIS A 1 208 ? -5.707 9.179 21.990 1.00 68.62 208 HIS A C 1
ATOM 1595 O O . HIS A 1 208 ? -4.936 8.718 21.145 1.00 68.62 208 HIS A O 1
ATOM 1601 N N . VAL A 1 209 ? -5.319 10.087 22.891 1.00 71.44 209 VAL A N 1
ATOM 1602 C CA . VAL A 1 209 ? -3.949 10.621 22.955 1.00 71.44 209 VAL A CA 1
ATOM 1603 C C . VAL A 1 209 ? -2.949 9.527 23.334 1.00 71.44 209 VAL A C 1
ATOM 1605 O O . VAL A 1 209 ? -1.866 9.468 22.757 1.00 71.44 209 VAL A O 1
ATOM 1608 N N . GLY A 1 210 ? -3.312 8.621 24.245 1.00 73.12 210 GLY A N 1
ATOM 1609 C CA . GLY A 1 210 ? -2.455 7.511 24.662 1.00 73.12 210 GLY A CA 1
ATOM 1610 C C . GLY A 1 210 ? -2.234 6.455 23.574 1.00 73.12 210 GLY A C 1
ATOM 1611 O O . GLY A 1 210 ? -1.164 5.856 23.510 1.00 73.12 210 GLY A O 1
ATOM 1612 N N . GLN A 1 211 ? -3.215 6.238 22.694 1.00 77.56 211 GLN A N 1
ATOM 1613 C CA . GLN A 1 211 ? -3.154 5.216 21.640 1.00 77.56 211 GLN A CA 1
ATOM 1614 C C . GLN A 1 211 ? -2.545 5.719 20.322 1.00 77.56 211 GLN A C 1
ATOM 1616 O O . GLN A 1 211 ? -2.069 4.916 19.516 1.00 77.56 211 GLN A O 1
ATOM 1621 N N . ALA A 1 212 ? -2.542 7.034 20.089 1.00 77.62 212 ALA A N 1
ATOM 1622 C CA . ALA A 1 212 ? -2.017 7.629 18.862 1.00 77.62 212 ALA A CA 1
ATOM 1623 C C . ALA A 1 212 ? -0.528 7.303 18.590 1.00 77.62 212 ALA A C 1
ATOM 1625 O O . ALA A 1 212 ? -0.221 6.927 17.455 1.00 77.62 212 ALA A O 1
ATOM 1626 N N . PRO A 1 213 ? 0.396 7.358 19.575 1.00 77.19 213 PRO A N 1
ATOM 1627 C CA . PRO A 1 213 ? 1.802 7.006 19.357 1.00 77.19 213 PRO A CA 1
ATOM 1628 C C . PRO A 1 213 ? 2.005 5.547 18.938 1.00 77.19 213 PRO A C 1
ATOM 1630 O O . PRO A 1 213 ? 2.805 5.264 18.047 1.00 77.19 213 PRO A O 1
ATOM 1633 N N . GLU A 1 214 ? 1.256 4.618 19.541 1.00 76.44 214 GLU A N 1
ATOM 1634 C CA . GLU A 1 214 ? 1.317 3.195 19.189 1.00 76.44 214 GLU A CA 1
ATOM 1635 C C . GLU A 1 214 ? 0.840 2.958 17.760 1.00 76.44 214 GLU A C 1
ATOM 1637 O O . GLU A 1 214 ? 1.514 2.280 16.981 1.00 76.44 214 GLU A O 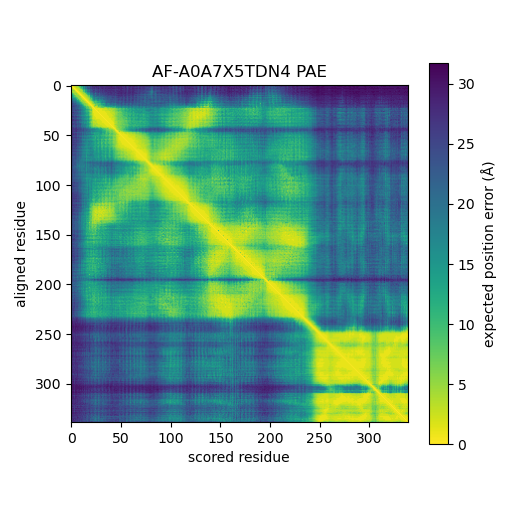1
ATOM 1642 N N . ALA A 1 215 ? -0.290 3.563 17.392 1.00 78.06 215 ALA A N 1
ATOM 1643 C CA . ALA A 1 215 ? -0.834 3.455 16.048 1.00 78.06 215 ALA A CA 1
ATOM 1644 C C . ALA A 1 215 ? 0.111 4.067 15.002 1.00 78.06 215 ALA A C 1
ATOM 1646 O O . ALA A 1 215 ? 0.365 3.442 13.974 1.00 78.06 215 ALA A O 1
ATOM 1647 N N . LEU A 1 216 ? 0.693 5.237 15.289 1.00 80.69 216 LEU A N 1
ATOM 1648 C CA . LEU A 1 216 ? 1.679 5.900 14.432 1.00 80.69 216 LEU A CA 1
ATOM 1649 C C . LEU A 1 216 ? 2.917 5.023 14.206 1.00 80.69 216 LEU A C 1
ATOM 1651 O O . LEU A 1 216 ? 3.322 4.821 13.064 1.00 80.69 216 LEU A O 1
ATOM 1655 N N . LEU A 1 217 ? 3.501 4.462 15.269 1.00 74.88 217 LEU A N 1
ATOM 1656 C CA . LEU A 1 217 ? 4.663 3.576 15.152 1.00 74.88 217 LEU A CA 1
ATOM 1657 C C . LEU A 1 217 ? 4.318 2.264 14.441 1.00 74.88 217 LEU A C 1
ATOM 1659 O O . LEU A 1 217 ? 5.142 1.744 13.693 1.00 74.88 217 LEU A O 1
ATOM 1663 N N . THR A 1 218 ? 3.118 1.720 14.659 1.00 76.69 218 THR A N 1
ATOM 1664 C CA . THR A 1 218 ? 2.662 0.489 13.980 1.00 76.69 218 THR A CA 1
ATOM 1665 C C . THR A 1 218 ? 2.529 0.745 12.491 1.00 76.69 218 THR A C 1
ATOM 1667 O O . THR A 1 218 ? 3.033 -0.026 11.671 1.00 76.69 218 THR A O 1
ATOM 1670 N N . GLY A 1 219 ? 1.942 1.891 12.147 1.00 76.88 219 GLY A N 1
ATOM 1671 C CA . GLY A 1 219 ? 1.959 2.443 10.807 1.00 76.88 219 GLY A CA 1
ATOM 1672 C C . GLY A 1 219 ? 3.369 2.506 10.240 1.00 76.88 219 GLY A C 1
ATOM 1673 O O . GLY A 1 219 ? 3.627 1.914 9.200 1.00 76.88 219 GLY A O 1
ATOM 1674 N N . LEU A 1 220 ? 4.292 3.165 10.947 1.00 80.00 220 LEU A N 1
ATOM 1675 C CA . LEU A 1 220 ? 5.681 3.363 10.528 1.00 80.00 220 LEU A CA 1
ATOM 1676 C C . LEU A 1 220 ? 6.370 2.056 10.141 1.00 80.00 220 LEU A C 1
ATOM 1678 O O . LEU A 1 220 ? 6.845 1.933 9.012 1.00 80.00 220 LEU A O 1
ATOM 1682 N N . PHE A 1 221 ? 6.379 1.062 11.029 1.00 76.19 221 PHE A N 1
ATOM 1683 C CA . PHE A 1 221 ? 7.031 -0.215 10.737 1.00 76.19 221 PHE A CA 1
ATOM 1684 C C . PHE A 1 221 ? 6.331 -0.986 9.618 1.00 76.19 221 PHE A C 1
ATOM 1686 O O . PHE A 1 221 ? 7.006 -1.564 8.767 1.00 76.19 221 PHE A O 1
ATOM 1693 N N . THR A 1 222 ? 4.997 -0.941 9.553 1.00 76.38 222 THR A N 1
ATOM 1694 C CA . THR A 1 222 ? 4.238 -1.535 8.438 1.00 76.38 222 THR A CA 1
ATOM 1695 C C . THR A 1 222 ? 4.615 -0.873 7.110 1.00 76.38 222 THR A C 1
ATOM 1697 O O . THR A 1 222 ? 4.855 -1.549 6.111 1.00 76.38 222 THR A O 1
ATOM 1700 N N . GLY A 1 223 ? 4.738 0.454 7.101 1.00 74.12 223 GLY A N 1
ATOM 1701 C CA . GLY A 1 223 ? 5.184 1.226 5.950 1.00 74.12 223 GLY A CA 1
ATOM 1702 C C . GLY A 1 223 ? 6.598 0.865 5.509 1.00 74.12 223 GLY A C 1
ATOM 1703 O O . GLY A 1 223 ? 6.827 0.651 4.321 1.00 74.12 223 GLY A O 1
ATOM 1704 N N . MET A 1 224 ? 7.532 0.739 6.456 1.00 81.19 224 MET A N 1
ATOM 1705 C CA . MET A 1 224 ? 8.903 0.308 6.169 1.00 81.19 224 MET A CA 1
ATOM 1706 C C . MET A 1 224 ? 8.940 -1.103 5.576 1.00 81.19 224 MET A C 1
ATOM 1708 O O . MET A 1 224 ? 9.633 -1.329 4.587 1.00 81.19 224 MET A O 1
ATOM 1712 N N . LEU A 1 225 ? 8.163 -2.038 6.129 1.00 75.25 225 LEU A N 1
ATOM 1713 C CA . LEU A 1 225 ? 8.059 -3.403 5.616 1.00 75.25 225 LEU A CA 1
ATOM 1714 C C . LEU A 1 225 ? 7.554 -3.413 4.165 1.00 75.25 225 LEU A C 1
ATOM 1716 O O . LEU A 1 225 ? 8.204 -3.980 3.289 1.00 75.25 225 LEU A O 1
ATOM 1720 N N . ILE A 1 226 ? 6.429 -2.742 3.893 1.00 76.00 226 ILE A N 1
ATOM 1721 C CA . ILE A 1 226 ? 5.847 -2.653 2.544 1.00 76.00 226 ILE A CA 1
ATOM 1722 C C . ILE A 1 226 ? 6.822 -1.967 1.578 1.00 76.00 226 ILE A C 1
ATOM 1724 O O . ILE A 1 226 ? 7.020 -2.438 0.458 1.00 76.00 226 ILE A O 1
ATOM 1728 N N . GLY A 1 227 ? 7.465 -0.879 2.011 1.00 72.88 227 GLY A N 1
ATOM 1729 C CA . GLY A 1 227 ? 8.489 -0.181 1.234 1.00 72.88 227 GLY A CA 1
ATOM 1730 C C . GLY A 1 227 ? 9.684 -1.079 0.910 1.00 72.88 227 GLY A C 1
ATOM 1731 O O . GLY A 1 227 ? 10.158 -1.080 -0.224 1.00 72.88 227 GLY A O 1
ATOM 1732 N N . GLY A 1 228 ? 10.126 -1.894 1.870 1.00 76.44 228 GLY A N 1
ATOM 1733 C CA . GLY A 1 228 ? 11.208 -2.863 1.701 1.00 76.44 228 GLY A CA 1
ATOM 1734 C C . GLY A 1 228 ? 10.856 -3.955 0.697 1.00 76.44 228 GLY A C 1
ATOM 1735 O O . GLY A 1 228 ? 11.631 -4.203 -0.224 1.00 76.44 228 GLY A O 1
ATOM 1736 N N . ILE A 1 229 ? 9.658 -4.542 0.807 1.00 76.50 229 ILE A N 1
ATOM 1737 C CA . ILE A 1 229 ? 9.145 -5.534 -0.152 1.00 76.50 229 ILE A CA 1
ATOM 1738 C C . ILE A 1 229 ? 9.060 -4.925 -1.553 1.00 76.50 229 ILE A C 1
ATOM 1740 O O . ILE A 1 229 ? 9.516 -5.533 -2.521 1.00 76.50 229 ILE A O 1
ATOM 1744 N N . ARG A 1 230 ? 8.524 -3.705 -1.683 1.00 74.12 230 ARG A N 1
ATOM 1745 C CA . ARG A 1 230 ? 8.444 -3.010 -2.973 1.00 74.12 230 ARG A CA 1
ATOM 1746 C C . ARG A 1 230 ? 9.831 -2.757 -3.562 1.00 74.12 230 ARG A C 1
ATOM 1748 O O . ARG A 1 230 ? 10.038 -3.020 -4.739 1.00 74.12 230 ARG A O 1
ATOM 1755 N N . ARG A 1 231 ? 10.793 -2.306 -2.755 1.00 77.12 231 ARG A N 1
ATOM 1756 C CA . ARG A 1 231 ? 12.176 -2.088 -3.198 1.00 77.12 231 ARG A CA 1
ATOM 1757 C C . ARG A 1 231 ? 12.852 -3.394 -3.625 1.00 77.12 231 ARG A C 1
ATOM 1759 O O . ARG A 1 231 ? 13.514 -3.420 -4.658 1.00 77.12 231 ARG A O 1
ATOM 1766 N N . ALA A 1 232 ? 12.659 -4.474 -2.868 1.00 73.50 232 ALA A N 1
ATOM 1767 C CA . ALA A 1 232 ? 13.206 -5.793 -3.181 1.00 73.50 232 ALA A CA 1
ATOM 1768 C C . ALA A 1 232 ? 12.597 -6.377 -4.464 1.00 73.50 232 ALA A C 1
ATOM 1770 O O . ALA A 1 232 ? 13.328 -6.856 -5.324 1.00 73.50 232 ALA A O 1
ATOM 1771 N N . THR A 1 233 ? 11.275 -6.284 -4.632 1.00 73.38 233 THR A N 1
ATOM 1772 C CA . THR A 1 233 ? 10.575 -6.762 -5.837 1.00 73.38 233 THR A CA 1
ATOM 1773 C C . THR A 1 233 ? 10.907 -5.922 -7.064 1.00 73.38 233 THR A C 1
ATOM 1775 O O . THR A 1 233 ? 11.166 -6.494 -8.113 1.00 73.38 233 THR A O 1
ATOM 1778 N N . GLN A 1 234 ? 11.006 -4.595 -6.938 1.00 72.88 234 GLN A N 1
ATOM 1779 C CA . GLN A 1 234 ? 11.467 -3.723 -8.024 1.00 72.88 234 GLN A CA 1
ATOM 1780 C C . GLN A 1 234 ? 12.919 -4.022 -8.425 1.00 72.88 234 GLN A C 1
ATOM 1782 O O . GLN A 1 234 ? 13.234 -4.044 -9.614 1.00 72.88 234 GLN A O 1
ATOM 1787 N N . GLY A 1 235 ? 13.786 -4.311 -7.449 1.00 62.16 235 GLY A N 1
ATOM 1788 C CA . GLY A 1 235 ? 15.149 -4.782 -7.694 1.00 62.16 235 GLY A CA 1
ATOM 1789 C C . GLY A 1 235 ? 15.202 -6.160 -8.364 1.00 62.16 235 GLY A C 1
ATOM 1790 O O . GLY A 1 235 ? 16.033 -6.364 -9.241 1.00 62.16 235 GLY A O 1
ATOM 1791 N N . ALA A 1 236 ? 14.295 -7.072 -8.004 1.00 53.88 236 ALA A N 1
ATOM 1792 C CA . ALA A 1 236 ? 14.177 -8.412 -8.588 1.00 53.88 236 ALA A CA 1
ATOM 1793 C C . ALA A 1 236 ? 13.497 -8.428 -9.970 1.00 53.88 236 ALA A C 1
ATOM 1795 O O . ALA A 1 236 ? 13.687 -9.368 -10.733 1.00 53.88 236 ALA A O 1
ATOM 1796 N N . THR A 1 237 ? 12.720 -7.394 -10.309 1.00 48.88 237 THR A N 1
ATOM 1797 C CA . THR A 1 237 ? 12.188 -7.170 -11.663 1.00 48.88 237 THR A CA 1
ATOM 1798 C C . THR A 1 237 ? 13.154 -6.429 -12.579 1.00 48.88 237 THR A C 1
ATOM 1800 O O . THR A 1 237 ? 12.787 -6.154 -13.723 1.00 48.88 237 THR A O 1
ATOM 1803 N N . LYS A 1 238 ? 14.391 -6.135 -12.141 1.00 48.22 238 LYS A N 1
ATOM 1804 C CA . LYS A 1 238 ? 15.457 -6.010 -13.137 1.00 48.22 238 LYS A CA 1
ATOM 1805 C C . LYS A 1 238 ? 15.438 -7.328 -13.908 1.00 48.22 238 LYS A C 1
ATOM 1807 O O . LYS A 1 238 ? 15.525 -8.370 -13.254 1.00 48.22 238 LYS A O 1
ATOM 1812 N N . PRO A 1 239 ? 15.200 -7.313 -15.233 1.00 50.06 239 PRO A N 1
ATOM 1813 C CA . PRO A 1 239 ? 15.210 -8.544 -16.003 1.00 50.06 239 PRO A CA 1
ATOM 1814 C C . PRO A 1 239 ? 16.486 -9.287 -15.619 1.00 50.06 239 PRO A C 1
ATOM 1816 O O . PRO A 1 239 ? 17.533 -8.655 -15.493 1.00 50.06 239 PRO A O 1
ATOM 1819 N N . MET A 1 240 ? 16.381 -10.591 -15.336 1.00 46.47 240 MET A N 1
ATOM 1820 C CA . MET A 1 240 ? 17.564 -11.444 -15.316 1.00 46.47 240 MET A CA 1
ATOM 1821 C C . MET A 1 240 ? 18.256 -11.159 -16.638 1.00 46.47 240 MET A C 1
ATOM 1823 O O . MET A 1 240 ? 17.756 -11.567 -17.690 1.00 46.47 240 MET A O 1
ATOM 1827 N N . ASP A 1 241 ? 19.328 -10.377 -16.577 1.00 50.22 241 ASP A N 1
ATOM 1828 C CA . ASP A 1 241 ? 20.210 -10.150 -17.692 1.00 50.22 241 ASP A CA 1
ATOM 1829 C C . ASP A 1 241 ? 20.780 -11.538 -17.980 1.00 50.22 241 ASP A C 1
ATOM 1831 O O . ASP A 1 241 ? 21.766 -11.972 -17.388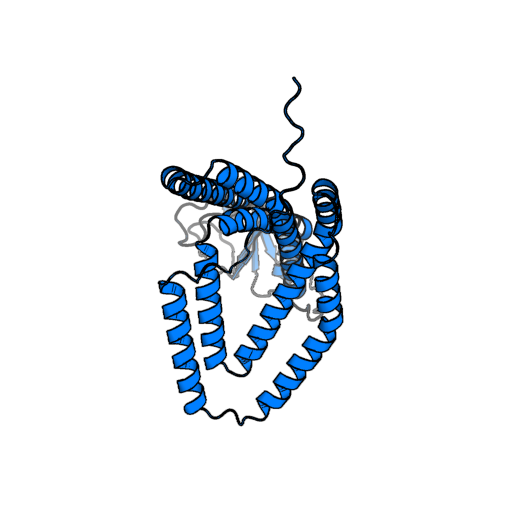 1.00 50.22 241 ASP A O 1
ATOM 1835 N N . ILE A 1 242 ? 20.099 -12.294 -18.851 1.00 56.84 242 ILE A N 1
ATOM 1836 C CA . ILE A 1 242 ? 20.765 -13.297 -19.668 1.00 56.84 242 ILE A CA 1
ATOM 1837 C C . ILE A 1 242 ? 21.930 -12.509 -20.227 1.00 56.84 242 ILE A C 1
ATOM 1839 O O . ILE A 1 242 ? 21.685 -11.530 -20.929 1.00 56.84 242 ILE A O 1
ATOM 1843 N N . GLU A 1 243 ? 23.138 -12.878 -19.812 1.00 49.19 243 GLU A N 1
ATOM 1844 C CA . GLU A 1 243 ? 24.404 -12.190 -20.038 1.00 49.19 243 GLU A CA 1
ATOM 1845 C C . GLU A 1 243 ? 24.703 -12.127 -21.548 1.00 49.19 243 GLU A C 1
ATOM 1847 O O . GLU A 1 243 ? 25.612 -12.750 -22.089 1.00 49.19 243 GLU A O 1
ATOM 1852 N N . ARG A 1 244 ? 23.868 -11.400 -22.289 1.00 55.59 244 ARG A N 1
ATOM 1853 C CA . ARG A 1 244 ? 24.117 -10.958 -23.642 1.00 55.59 244 ARG A CA 1
ATOM 1854 C C . ARG A 1 244 ? 25.142 -9.867 -23.463 1.00 55.59 244 ARG A C 1
ATOM 1856 O O . ARG A 1 244 ? 24.828 -8.789 -22.966 1.00 55.59 244 ARG A O 1
ATOM 1863 N N . LYS A 1 245 ? 26.379 -10.195 -23.834 1.00 53.78 245 LYS A N 1
ATOM 1864 C CA . LYS A 1 245 ? 27.486 -9.253 -23.973 1.00 53.78 245 LYS A CA 1
ATOM 1865 C C . LYS A 1 245 ? 26.921 -7.944 -24.544 1.00 53.78 245 LYS A C 1
ATOM 1867 O O . LYS A 1 245 ? 26.415 -7.988 -25.667 1.00 53.78 245 LYS A O 1
ATOM 1872 N N . PRO A 1 246 ? 26.915 -6.837 -23.782 1.00 57.06 246 PRO A N 1
ATOM 1873 C CA . PRO A 1 246 ? 26.218 -5.632 -24.193 1.00 57.06 246 PRO A CA 1
ATOM 1874 C C . PRO A 1 246 ? 26.843 -5.145 -25.495 1.00 57.06 246 PRO A C 1
ATOM 1876 O O . PRO A 1 246 ? 27.990 -4.697 -25.530 1.00 57.06 246 PRO A O 1
ATOM 1879 N N . THR A 1 247 ? 26.099 -5.274 -26.588 1.00 68.56 247 THR A N 1
ATOM 1880 C CA . THR A 1 247 ? 26.377 -4.539 -27.814 1.00 68.56 247 THR A CA 1
ATOM 1881 C C . THR A 1 247 ? 25.989 -3.100 -27.519 1.00 68.56 247 THR A C 1
ATOM 1883 O O . THR A 1 247 ? 24.830 -2.723 -27.666 1.00 68.56 247 THR A O 1
ATOM 1886 N N . SER A 1 248 ? 26.946 -2.339 -26.988 1.00 79.69 248 SER A N 1
ATOM 1887 C CA . SER A 1 248 ? 26.823 -0.893 -26.832 1.00 79.69 248 SER A CA 1
ATOM 1888 C C . SER A 1 248 ? 26.698 -0.302 -28.231 1.00 79.69 248 SER A C 1
ATOM 1890 O O . SER A 1 248 ? 27.667 -0.344 -28.994 1.00 79.69 248 SER A O 1
ATOM 1892 N N . HIS A 1 249 ? 25.504 0.164 -28.596 1.00 89.19 249 HIS A N 1
ATOM 1893 C CA . HIS A 1 249 ? 25.312 0.849 -29.869 1.00 89.19 249 HIS A CA 1
ATOM 1894 C C . HIS A 1 249 ? 25.711 2.316 -29.723 1.00 89.19 249 HIS A C 1
ATOM 1896 O O . HIS A 1 249 ? 25.569 2.929 -28.660 1.00 89.19 249 HIS A O 1
ATOM 1902 N N . GLU A 1 250 ? 26.212 2.902 -30.806 1.00 94.38 250 GLU A N 1
ATOM 1903 C CA . GLU A 1 250 ? 26.428 4.340 -30.854 1.00 94.38 250 GLU A CA 1
ATOM 1904 C C . GLU A 1 250 ? 25.080 5.042 -31.069 1.00 94.38 250 GLU A C 1
ATOM 1906 O O . GLU A 1 250 ? 24.251 4.604 -31.866 1.00 94.38 250 GLU A O 1
ATOM 1911 N N . TYR A 1 251 ? 24.837 6.137 -30.346 1.00 96.31 251 TYR A N 1
ATOM 1912 C CA . TYR A 1 251 ? 23.592 6.897 -30.458 1.00 96.31 251 TYR A CA 1
ATOM 1913 C C . TYR A 1 251 ? 23.853 8.273 -31.053 1.00 96.31 251 TYR A C 1
ATOM 1915 O O . TYR A 1 251 ? 24.542 9.100 -30.450 1.00 96.31 251 TYR A O 1
ATOM 1923 N N . LYS A 1 252 ? 23.215 8.568 -32.187 1.00 97.56 252 LYS A N 1
ATOM 1924 C CA . LYS A 1 252 ? 23.198 9.920 -32.746 1.00 97.56 252 LYS A CA 1
ATOM 1925 C C . LYS A 1 252 ? 22.178 10.774 -32.004 1.00 97.56 252 LYS A C 1
ATOM 1927 O O . LYS A 1 252 ? 20.975 10.534 -32.112 1.00 97.56 252 LYS A O 1
ATOM 1932 N N . LYS A 1 253 ? 22.659 11.786 -31.279 1.00 97.44 253 LYS A N 1
ATOM 1933 C CA . LYS A 1 253 ? 21.817 12.771 -30.591 1.00 97.44 253 LYS A CA 1
ATOM 1934 C C . LYS A 1 253 ? 21.274 13.808 -31.579 1.00 97.44 253 LYS A C 1
ATOM 1936 O O . LYS A 1 253 ? 22.028 14.364 -32.375 1.00 97.44 253 LYS A O 1
ATOM 1941 N N . PHE A 1 254 ? 19.990 14.119 -31.459 1.00 97.38 254 PHE A N 1
ATOM 1942 C CA . PHE A 1 254 ? 19.338 15.261 -32.088 1.00 97.38 254 PHE A CA 1
ATOM 1943 C C . PHE A 1 254 ? 18.730 16.134 -30.994 1.00 97.38 254 PHE A C 1
ATOM 1945 O O . PHE A 1 254 ? 17.901 15.677 -30.206 1.00 97.38 254 PHE A O 1
ATOM 1952 N N . GLU A 1 255 ? 19.174 17.383 -30.916 1.00 97.62 255 GLU A N 1
ATOM 1953 C CA . GLU A 1 255 ? 18.754 18.278 -29.842 1.00 97.62 255 GLU A CA 1
ATOM 1954 C C . GLU A 1 255 ? 17.387 18.886 -30.109 1.00 97.62 255 GLU A C 1
ATOM 1956 O O . GLU A 1 255 ? 17.109 19.319 -31.228 1.00 97.62 255 GLU A O 1
ATOM 1961 N N . ASN A 1 256 ? 16.577 19.011 -29.055 1.00 96.31 256 ASN A N 1
ATOM 1962 C CA . ASN A 1 256 ? 15.306 19.737 -29.102 1.00 96.31 256 ASN A CA 1
ATOM 1963 C C . ASN A 1 256 ? 14.361 19.192 -30.175 1.00 96.31 256 ASN A C 1
ATOM 1965 O O . ASN A 1 256 ? 13.696 19.962 -30.863 1.00 96.31 256 ASN A O 1
ATOM 1969 N N . VAL A 1 257 ? 14.314 17.870 -30.335 1.00 95.00 257 VAL A N 1
ATOM 1970 C CA . VAL A 1 257 ? 13.391 17.206 -31.257 1.00 95.00 257 VAL A CA 1
ATOM 1971 C C . VAL A 1 257 ? 12.724 16.003 -30.606 1.00 95.00 257 VAL A C 1
ATOM 1973 O O . VAL A 1 257 ? 13.329 15.324 -29.774 1.00 95.00 257 VAL A O 1
ATOM 1976 N N . ALA A 1 258 ? 11.485 15.739 -31.010 1.00 93.31 258 ALA A N 1
ATOM 1977 C CA . ALA A 1 258 ? 10.721 14.539 -30.675 1.00 93.31 258 ALA A CA 1
ATOM 1978 C C . ALA A 1 258 ? 9.882 14.087 -31.879 1.00 93.31 258 ALA A C 1
ATOM 1980 O O . ALA A 1 258 ? 9.817 14.794 -32.888 1.00 93.31 258 ALA A O 1
ATOM 1981 N N . GLN A 1 259 ? 9.242 12.918 -31.774 1.00 88.81 259 GLN A N 1
ATOM 1982 C CA . GLN A 1 259 ? 8.255 12.471 -32.761 1.00 88.81 259 GLN A CA 1
ATOM 1983 C C . GLN A 1 259 ? 7.113 13.492 -32.833 1.00 88.81 259 GLN A C 1
ATOM 1985 O O . GLN A 1 259 ? 6.568 13.886 -31.804 1.00 88.81 259 GLN A O 1
ATOM 1990 N N . PHE A 1 260 ? 6.760 13.931 -34.038 1.00 84.69 260 PHE A N 1
ATOM 1991 C CA . PHE A 1 260 ? 5.682 14.893 -34.243 1.00 84.69 260 PHE A CA 1
ATOM 1992 C C . PHE A 1 260 ? 4.347 14.371 -33.689 1.00 84.69 260 PHE A C 1
ATOM 1994 O O . PHE A 1 260 ? 4.034 13.188 -33.821 1.00 84.69 260 PHE A O 1
ATOM 2001 N N . ALA A 1 261 ? 3.556 15.262 -33.080 1.00 81.81 261 ALA A N 1
ATOM 2002 C CA . ALA A 1 261 ? 2.287 14.920 -32.431 1.00 81.81 261 ALA A CA 1
ATOM 2003 C C . ALA A 1 261 ? 1.321 14.219 -33.395 1.00 81.81 261 ALA A C 1
ATOM 2005 O O . ALA A 1 261 ? 0.795 13.160 -33.070 1.00 81.81 261 ALA A O 1
ATOM 2006 N N . ASP A 1 262 ? 1.189 14.782 -34.597 1.00 80.31 262 ASP A N 1
ATOM 2007 C CA . ASP A 1 262 ? 0.351 14.260 -35.681 1.00 80.31 262 ASP A CA 1
ATOM 2008 C C . ASP A 1 262 ? 1.132 13.310 -36.609 1.00 80.31 262 ASP A C 1
ATOM 2010 O O . ASP A 1 262 ? 0.683 12.978 -37.706 1.00 80.31 262 ASP A O 1
ATOM 2014 N N . GLY A 1 263 ? 2.347 12.918 -36.210 1.00 79.56 263 GLY A N 1
ATOM 2015 C CA . GLY A 1 263 ? 3.154 11.938 -36.926 1.00 79.56 263 GLY A CA 1
ATOM 2016 C C . GLY A 1 263 ? 2.589 10.525 -36.795 1.00 79.56 263 GLY A C 1
ATOM 2017 O O . GLY A 1 263 ? 1.639 10.269 -36.061 1.00 79.56 263 GLY A O 1
ATOM 2018 N N . ASP A 1 264 ? 3.202 9.569 -37.488 1.00 84.69 264 ASP A N 1
ATOM 2019 C CA . ASP A 1 264 ? 2.829 8.165 -37.325 1.00 84.69 264 ASP A CA 1
ATOM 2020 C C . ASP A 1 264 ? 3.370 7.618 -35.989 1.00 84.69 264 ASP A C 1
ATOM 2022 O O . ASP A 1 264 ? 4.584 7.562 -35.774 1.00 84.69 264 ASP A O 1
ATOM 2026 N N . TRP A 1 265 ? 2.466 7.229 -35.086 1.00 88.81 265 TRP A N 1
ATOM 2027 C CA . TRP A 1 265 ? 2.780 6.594 -33.798 1.00 88.81 265 TRP A CA 1
ATOM 2028 C C . TRP A 1 265 ? 2.646 5.066 -33.839 1.00 88.81 265 TRP A C 1
ATOM 2030 O O . TRP A 1 265 ? 2.836 4.418 -32.811 1.00 88.81 265 TRP A O 1
ATOM 2040 N N . SER A 1 266 ? 2.363 4.466 -35.001 1.00 90.75 266 SER A N 1
ATOM 2041 C CA . SER A 1 266 ? 2.252 3.007 -35.157 1.00 90.75 266 SER A CA 1
ATOM 2042 C C . SER A 1 266 ? 3.525 2.264 -34.736 1.00 90.75 266 SER A C 1
ATOM 2044 O O . SER A 1 266 ? 3.462 1.126 -34.275 1.00 90.75 266 SER A O 1
ATOM 2046 N N . GLY A 1 267 ? 4.679 2.933 -34.835 1.00 92.38 267 GLY A N 1
ATOM 2047 C CA . GLY A 1 267 ? 5.971 2.424 -34.394 1.00 92.38 267 GLY A CA 1
ATOM 2048 C C . GLY A 1 267 ? 6.230 2.525 -32.889 1.00 92.38 267 GLY A C 1
ATOM 2049 O O . GLY A 1 267 ? 7.312 2.118 -32.466 1.00 92.38 267 GLY A O 1
ATOM 2050 N N . HIS A 1 268 ? 5.312 3.070 -32.080 1.00 94.06 268 HIS A N 1
ATOM 2051 C CA . HIS A 1 268 ? 5.478 3.191 -30.626 1.00 94.06 268 HIS A CA 1
ATOM 2052 C C . HIS A 1 268 ? 5.619 1.813 -29.971 1.00 94.06 268 HIS A C 1
ATOM 2054 O O . HIS A 1 268 ? 4.808 0.915 -30.178 1.00 94.06 268 HIS A O 1
ATOM 2060 N N . ILE A 1 269 ? 6.674 1.647 -29.174 1.00 95.00 269 ILE A N 1
ATOM 2061 C CA . ILE A 1 269 ? 6.966 0.392 -28.472 1.00 95.00 269 ILE A CA 1
ATOM 2062 C C . ILE A 1 269 ? 6.560 0.514 -27.011 1.00 95.00 269 ILE A C 1
ATOM 2064 O O . ILE A 1 269 ? 5.856 -0.343 -26.476 1.00 95.00 269 ILE A O 1
ATOM 2068 N N . LYS A 1 270 ? 7.081 1.538 -26.330 1.00 95.31 270 LYS A N 1
ATOM 2069 C CA . LYS A 1 270 ? 6.892 1.710 -24.891 1.00 95.31 270 LYS A CA 1
ATOM 2070 C C . LYS A 1 270 ? 7.242 3.124 -24.456 1.00 95.31 270 LYS A C 1
ATOM 2072 O O . LYS A 1 270 ? 8.111 3.764 -25.041 1.00 95.31 270 LYS A O 1
ATOM 2077 N N . THR A 1 271 ? 6.607 3.557 -23.378 1.00 94.19 271 THR A N 1
ATOM 2078 C CA . THR A 1 271 ? 7.025 4.717 -22.591 1.00 94.19 271 THR A CA 1
ATOM 2079 C C . THR A 1 271 ? 7.474 4.220 -21.227 1.00 94.19 271 THR A C 1
ATOM 2081 O O . THR A 1 271 ? 6.786 3.403 -20.609 1.00 94.19 271 THR A O 1
ATOM 2084 N N . LEU A 1 272 ? 8.637 4.674 -20.777 1.00 94.81 272 LEU A N 1
ATOM 2085 C CA . LEU A 1 272 ? 9.136 4.419 -19.434 1.00 94.81 272 LEU A CA 1
ATOM 2086 C C . LEU A 1 272 ? 9.347 5.750 -18.718 1.00 94.81 272 LEU A C 1
ATOM 2088 O O . LEU A 1 272 ? 9.695 6.748 -19.347 1.00 94.81 272 LEU A O 1
ATOM 2092 N N . HIS A 1 273 ? 9.108 5.748 -17.411 1.00 94.25 273 HIS A N 1
ATOM 2093 C CA . HIS A 1 273 ? 9.048 6.956 -16.597 1.00 94.25 273 HIS A CA 1
ATOM 2094 C C . HIS A 1 273 ? 10.173 6.991 -15.572 1.00 94.25 273 HIS A C 1
ATOM 2096 O O . HIS A 1 273 ? 10.546 5.943 -15.042 1.00 94.25 273 HIS A O 1
ATOM 2102 N N . ASN A 1 274 ? 10.629 8.202 -15.237 1.00 92.38 274 ASN A N 1
ATOM 2103 C CA . ASN A 1 274 ? 11.622 8.454 -14.188 1.00 92.38 274 ASN A CA 1
ATOM 2104 C C . ASN A 1 274 ? 12.903 7.610 -14.352 1.00 92.38 274 ASN A C 1
ATOM 2106 O O . ASN A 1 274 ? 13.348 6.958 -13.407 1.00 92.38 274 ASN A O 1
ATOM 2110 N N . MET A 1 275 ? 13.456 7.599 -15.566 1.00 92.81 275 MET A N 1
ATOM 2111 C CA . MET A 1 275 ? 14.704 6.912 -15.904 1.00 92.81 275 MET A CA 1
ATOM 2112 C C . MET A 1 275 ? 15.820 7.909 -16.194 1.00 92.81 275 MET A C 1
ATOM 2114 O O . MET A 1 275 ? 15.556 9.031 -16.625 1.00 92.81 275 MET A O 1
ATOM 2118 N N . THR A 1 276 ? 17.072 7.491 -16.014 1.00 95.38 276 THR A N 1
ATOM 2119 C CA . THR A 1 276 ? 18.225 8.243 -16.526 1.00 95.38 276 THR A CA 1
ATOM 2120 C C . THR A 1 276 ? 18.407 8.021 -18.031 1.00 95.38 276 THR A C 1
ATOM 2122 O O . THR A 1 276 ? 17.871 7.077 -18.622 1.00 95.38 276 THR A O 1
ATOM 2125 N N . LEU A 1 277 ? 19.196 8.880 -18.681 1.00 96.06 277 LEU A N 1
ATOM 2126 C CA . LEU A 1 277 ? 19.516 8.718 -20.100 1.00 96.06 277 LEU A CA 1
ATOM 2127 C C . LEU A 1 277 ? 20.283 7.410 -20.363 1.00 96.06 277 LEU A C 1
ATOM 2129 O O . LEU A 1 277 ? 20.072 6.755 -21.382 1.00 96.06 277 LEU A O 1
ATOM 2133 N N . GLU A 1 278 ? 21.169 7.026 -19.450 1.00 95.00 278 GLU A N 1
ATOM 2134 C CA . GLU A 1 278 ? 21.949 5.791 -19.514 1.00 95.00 278 GLU A CA 1
ATOM 2135 C C . GLU A 1 278 ? 21.040 4.563 -19.423 1.00 95.00 278 GLU A C 1
ATOM 2137 O O . GLU A 1 278 ? 21.193 3.628 -20.207 1.00 95.00 278 GLU A O 1
ATOM 2142 N N . GLU A 1 279 ? 20.049 4.586 -18.527 1.00 94.88 279 GLU A N 1
ATOM 2143 C CA . GLU A 1 279 ? 19.044 3.527 -18.415 1.00 94.88 279 GLU A CA 1
ATOM 2144 C C . GLU A 1 279 ? 18.177 3.438 -19.680 1.00 94.88 279 GLU A C 1
ATOM 2146 O O . GLU A 1 279 ? 17.854 2.340 -20.136 1.00 94.88 279 GLU A O 1
ATOM 2151 N N . ALA A 1 280 ? 17.829 4.579 -20.288 1.00 96.94 280 ALA A N 1
ATOM 2152 C CA . ALA A 1 280 ? 17.076 4.606 -21.539 1.00 96.94 280 ALA A CA 1
ATOM 2153 C C . ALA A 1 280 ? 17.879 4.002 -22.705 1.00 96.94 280 ALA A C 1
ATOM 2155 O O . ALA A 1 280 ? 17.346 3.188 -23.460 1.00 96.94 280 ALA A O 1
ATOM 2156 N N . LYS A 1 281 ? 19.172 4.336 -22.821 1.00 96.81 281 LYS A N 1
ATOM 2157 C CA . LYS A 1 281 ? 20.079 3.717 -23.803 1.00 96.81 281 LYS A CA 1
ATOM 2158 C C . LYS A 1 281 ? 20.223 2.215 -23.570 1.00 96.81 281 LYS A C 1
ATOM 2160 O O . LYS A 1 281 ? 20.097 1.452 -24.519 1.00 96.81 281 LYS A O 1
ATOM 2165 N N . ALA A 1 282 ? 20.396 1.783 -22.321 1.00 94.19 282 ALA A N 1
ATOM 2166 C CA . ALA A 1 282 ? 20.481 0.364 -21.986 1.00 94.19 282 ALA A CA 1
ATOM 2167 C C . ALA A 1 282 ? 19.205 -0.398 -22.389 1.00 94.19 282 ALA A C 1
ATOM 2169 O O . ALA A 1 282 ? 19.288 -1.468 -22.988 1.00 94.19 282 ALA A O 1
ATOM 2170 N N . PHE A 1 283 ? 18.020 0.172 -22.142 1.00 94.69 283 PHE A N 1
ATOM 2171 C CA . PHE A 1 283 ? 16.754 -0.421 -22.585 1.00 94.69 283 PHE A CA 1
ATOM 2172 C C . PHE A 1 283 ? 16.655 -0.512 -24.118 1.00 94.69 283 PHE A C 1
ATOM 2174 O O . PHE A 1 283 ? 16.211 -1.530 -24.653 1.00 94.69 283 PHE A O 1
ATOM 2181 N N . ALA A 1 284 ? 17.082 0.533 -24.833 1.00 96.19 284 ALA A N 1
ATOM 2182 C CA . ALA A 1 284 ? 17.120 0.544 -26.295 1.00 96.19 284 ALA A CA 1
ATOM 2183 C C . ALA A 1 284 ? 18.145 -0.456 -26.874 1.00 96.19 284 ALA A C 1
ATOM 2185 O O . ALA A 1 284 ? 17.893 -1.074 -27.910 1.00 96.19 284 ALA A O 1
ATOM 2186 N N . ASP A 1 285 ? 19.272 -0.679 -26.196 1.00 94.62 285 ASP A N 1
ATOM 2187 C CA . ASP A 1 285 ? 20.273 -1.679 -26.579 1.00 94.62 285 ASP A CA 1
ATOM 2188 C C . ASP A 1 285 ? 19.760 -3.109 -26.397 1.00 94.62 285 ASP A C 1
ATOM 2190 O O . ASP A 1 285 ? 20.008 -3.955 -27.253 1.00 94.62 285 ASP A O 1
ATOM 2194 N N . GLN A 1 286 ? 18.995 -3.365 -25.332 1.00 93.19 286 GLN A N 1
ATOM 2195 C CA . GLN A 1 286 ? 18.406 -4.677 -25.042 1.00 93.19 286 GLN A CA 1
ATOM 2196 C C . GLN A 1 286 ? 17.234 -5.050 -25.965 1.00 93.19 286 GLN A C 1
ATOM 2198 O O . GLN A 1 286 ? 16.844 -6.219 -26.020 1.00 93.19 286 GLN A O 1
ATOM 2203 N N . ASN A 1 287 ? 16.648 -4.083 -26.676 1.00 94.31 287 ASN A N 1
ATOM 2204 C CA . ASN A 1 287 ? 15.467 -4.292 -27.504 1.00 94.31 287 ASN A CA 1
ATOM 2205 C C . ASN A 1 287 ? 15.749 -3.987 -28.981 1.00 94.31 287 ASN A C 1
ATOM 2207 O O . ASN A 1 287 ? 15.703 -2.838 -29.412 1.00 94.31 287 ASN A O 1
ATOM 2211 N N . ASP A 1 288 ? 15.949 -5.040 -29.777 1.00 94.31 288 ASP A N 1
ATOM 2212 C CA . ASP A 1 288 ? 16.258 -4.948 -31.214 1.00 94.31 288 ASP A CA 1
ATOM 2213 C C . ASP A 1 288 ? 15.167 -4.253 -32.045 1.00 94.31 288 ASP A C 1
ATOM 2215 O O . ASP A 1 288 ? 15.418 -3.823 -33.169 1.00 94.31 288 ASP A O 1
ATOM 2219 N N . LYS A 1 289 ? 13.946 -4.114 -31.509 1.00 96.50 289 LYS A N 1
ATOM 2220 C CA . LYS A 1 289 ? 12.868 -3.378 -32.184 1.00 96.50 289 LYS A CA 1
ATOM 2221 C C . LYS A 1 289 ? 13.027 -1.864 -32.061 1.00 96.50 289 LYS A C 1
ATOM 2223 O O . LYS A 1 289 ? 12.427 -1.140 -32.852 1.00 96.50 289 LYS A O 1
ATOM 2228 N N . VAL A 1 290 ? 13.788 -1.377 -31.079 1.00 97.38 290 VAL A N 1
ATOM 2229 C CA . VAL A 1 290 ? 13.990 0.058 -30.857 1.00 97.38 290 VAL A CA 1
ATOM 2230 C C . VAL A 1 290 ? 14.976 0.592 -31.889 1.00 97.38 290 VAL A C 1
ATOM 2232 O O . VAL A 1 290 ? 16.155 0.247 -31.883 1.00 97.38 290 VAL A O 1
ATOM 2235 N N . SER A 1 291 ? 14.487 1.467 -32.764 1.00 97.44 291 SER A N 1
ATOM 2236 C CA . SER A 1 291 ? 15.302 2.174 -33.759 1.00 97.44 291 SER A CA 1
ATOM 2237 C C . SER A 1 291 ? 15.691 3.574 -33.276 1.00 97.44 291 SER A C 1
ATOM 2239 O O . SER A 1 291 ? 16.784 4.061 -33.563 1.00 97.44 291 SER A O 1
ATOM 2241 N N . PHE A 1 292 ? 14.808 4.227 -32.519 1.00 97.75 292 PHE A N 1
ATOM 2242 C CA . PHE A 1 292 ? 15.063 5.531 -31.915 1.00 97.75 292 PHE A CA 1
ATOM 2243 C C . PHE A 1 292 ? 14.195 5.740 -30.671 1.00 97.75 292 PHE A C 1
ATOM 2245 O O . PHE A 1 292 ? 13.195 5.052 -30.458 1.00 97.75 292 PHE A O 1
ATOM 2252 N N . PHE A 1 293 ? 14.570 6.711 -29.847 1.00 97.69 293 PHE A N 1
ATOM 2253 C CA . PHE A 1 293 ? 13.753 7.172 -28.730 1.00 97.69 293 PHE A CA 1
ATOM 2254 C C . PHE A 1 293 ? 13.952 8.666 -28.498 1.00 97.69 293 PHE A C 1
ATOM 2256 O O . PHE A 1 293 ? 14.940 9.243 -28.954 1.00 97.69 293 PHE A O 1
ATOM 2263 N N . PHE A 1 294 ? 13.031 9.296 -27.775 1.00 96.31 294 PHE A N 1
ATOM 2264 C CA . PHE A 1 294 ? 13.243 10.641 -27.248 1.00 96.31 294 PHE A CA 1
ATOM 2265 C C . PHE A 1 294 ? 13.163 10.657 -25.726 1.00 96.31 294 PHE A C 1
ATOM 2267 O O . PHE A 1 294 ? 12.416 9.884 -25.126 1.00 96.31 294 PHE A O 1
ATOM 2274 N N . TYR A 1 295 ? 13.973 11.520 -25.119 1.00 97.62 295 TYR A N 1
ATOM 2275 C CA . TYR A 1 295 ? 14.178 11.625 -23.680 1.00 97.62 295 TYR A CA 1
ATOM 2276 C C . TYR A 1 295 ? 13.829 13.030 -23.188 1.00 97.62 295 TYR A C 1
ATOM 2278 O O . TYR A 1 295 ? 14.336 14.032 -23.706 1.00 97.62 295 TYR A O 1
ATOM 2286 N N . MET A 1 296 ? 12.969 13.103 -22.178 1.00 96.81 296 MET A N 1
ATOM 2287 C CA . MET A 1 296 ? 12.451 14.358 -21.646 1.00 96.81 296 MET A CA 1
ATOM 2288 C C . MET A 1 296 ? 13.414 15.001 -20.652 1.00 96.81 296 MET A C 1
ATOM 2290 O O . MET A 1 296 ? 13.706 14.453 -19.591 1.00 96.81 296 MET A O 1
ATOM 2294 N N . LYS A 1 297 ? 13.843 16.226 -20.967 1.00 95.75 297 LYS A N 1
ATOM 2295 C CA . LYS A 1 297 ? 14.610 17.107 -20.070 1.00 95.75 297 LYS A CA 1
ATOM 2296 C C . LYS A 1 297 ? 13.693 17.922 -19.153 1.00 95.75 297 LYS A C 1
ATOM 2298 O O . LYS A 1 297 ? 14.090 18.317 -18.061 1.00 95.75 297 LYS A O 1
ATOM 2303 N N . SER A 1 298 ? 12.476 18.212 -19.609 1.00 94.88 298 SER A N 1
ATOM 2304 C CA . SER A 1 298 ? 11.447 18.920 -18.844 1.00 94.88 298 SER A CA 1
ATOM 2305 C C . SER A 1 298 ? 10.047 18.489 -19.277 1.00 94.88 298 SER A C 1
ATOM 2307 O O . SER A 1 298 ? 9.884 17.781 -20.269 1.00 94.88 298 SER A O 1
ATOM 2309 N N . ASN A 1 299 ? 9.033 18.909 -18.519 1.00 92.19 299 ASN A N 1
ATOM 2310 C CA . ASN A 1 299 ? 7.657 18.487 -18.749 1.00 92.19 299 ASN A CA 1
ATOM 2311 C C . ASN A 1 299 ? 7.121 19.012 -20.095 1.00 92.19 299 ASN A C 1
ATOM 2313 O O . ASN A 1 299 ? 7.265 20.196 -20.441 1.00 92.19 299 ASN A O 1
ATOM 2317 N N . LEU A 1 300 ? 6.456 18.129 -20.835 1.00 88.56 300 LEU A N 1
ATOM 2318 C CA . LEU A 1 300 ? 5.882 18.401 -22.146 1.00 88.56 300 LEU A CA 1
ATOM 2319 C C . LEU A 1 300 ? 4.430 17.927 -22.193 1.00 88.56 300 LEU A C 1
ATOM 2321 O O . LEU A 1 300 ? 4.140 16.762 -21.937 1.00 88.56 300 LEU A O 1
ATOM 2325 N N . THR A 1 301 ? 3.532 18.826 -22.583 1.00 85.31 301 THR A N 1
ATOM 2326 C CA . THR A 1 301 ? 2.134 18.502 -22.874 1.00 85.31 301 THR A CA 1
ATOM 2327 C C . THR A 1 301 ? 1.953 18.482 -24.385 1.00 85.31 301 THR A C 1
ATOM 2329 O O . THR A 1 301 ? 2.234 19.490 -25.038 1.00 85.31 301 THR A O 1
ATOM 2332 N N . TYR A 1 302 ? 1.500 17.361 -24.943 1.00 75.25 302 TYR A N 1
ATOM 2333 C CA . TYR A 1 302 ? 1.106 17.298 -26.351 1.00 75.25 302 TYR A CA 1
ATOM 2334 C C . TYR A 1 302 ? -0.345 17.757 -26.501 1.00 75.25 302 TYR A C 1
ATOM 2336 O O . TYR A 1 302 ? -1.215 17.361 -25.728 1.00 75.25 302 TYR A O 1
ATOM 2344 N N . GLY A 1 303 ? -0.613 18.613 -27.489 1.00 60.84 303 GLY A N 1
ATOM 2345 C CA . GLY A 1 303 ? -1.978 18.998 -27.842 1.00 60.84 303 GLY A CA 1
ATOM 2346 C C . GLY A 1 303 ? -2.637 17.922 -28.705 1.00 60.84 303 GLY A C 1
ATOM 2347 O O . GLY A 1 303 ? -2.051 17.538 -29.707 1.00 60.84 303 GLY A O 1
ATOM 2348 N N . ASN A 1 304 ? -3.822 17.451 -28.296 1.00 56.00 304 ASN A N 1
ATOM 2349 C CA . ASN A 1 304 ? -4.879 16.717 -29.027 1.00 56.00 304 ASN A CA 1
ATOM 2350 C C . ASN A 1 304 ? -4.547 15.599 -30.053 1.00 56.00 304 ASN A C 1
ATOM 2352 O O . ASN A 1 304 ? -5.481 15.073 -30.652 1.00 56.00 304 ASN A O 1
ATOM 2356 N N . GLY A 1 305 ? -3.294 15.182 -30.244 1.00 54.00 305 GLY A N 1
ATOM 2357 C CA . GLY A 1 305 ? -2.917 14.240 -31.311 1.00 54.00 305 GLY A CA 1
ATOM 2358 C C . GLY A 1 305 ? -3.004 12.750 -30.956 1.00 54.00 305 GLY A C 1
ATOM 2359 O O . GLY A 1 305 ? -3.136 11.920 -31.850 1.00 54.00 305 GLY A O 1
ATOM 2360 N N . THR A 1 306 ? -2.963 12.369 -29.670 1.00 56.28 306 THR A N 1
ATOM 2361 C CA . THR A 1 306 ? -3.027 10.951 -29.263 1.00 56.28 306 THR A CA 1
ATOM 2362 C C . THR A 1 306 ? -3.979 10.737 -28.078 1.00 56.28 306 THR A C 1
ATOM 2364 O O . THR A 1 306 ? -3.883 11.456 -27.087 1.00 56.28 306 THR A O 1
ATOM 2367 N N . PRO A 1 307 ? -4.882 9.733 -28.106 1.00 50.16 307 PRO A N 1
ATOM 2368 C CA . PRO A 1 307 ? -5.898 9.562 -27.060 1.00 50.16 307 PRO A CA 1
ATOM 2369 C C . PRO A 1 307 ? -5.362 9.297 -25.642 1.00 50.16 307 PRO A C 1
ATOM 2371 O O . PRO A 1 307 ? -6.131 9.405 -24.696 1.00 50.16 307 PRO A O 1
ATOM 2374 N N . ASN A 1 308 ? -4.076 8.955 -25.471 1.00 60.31 308 ASN A N 1
ATOM 2375 C CA . ASN A 1 308 ? -3.540 8.444 -24.200 1.00 60.31 308 ASN A CA 1
ATOM 2376 C C . ASN A 1 308 ? -2.141 8.969 -23.802 1.00 60.31 308 ASN A C 1
ATOM 2378 O O . ASN A 1 308 ? -1.575 8.464 -22.834 1.00 60.31 308 ASN A O 1
ATOM 2382 N N . MET A 1 309 ? -1.558 9.955 -24.500 1.00 64.69 309 MET A N 1
ATOM 2383 C CA . MET A 1 309 ? -0.208 10.475 -24.188 1.00 64.69 309 MET A CA 1
ATOM 2384 C C . MET A 1 309 ? -0.152 12.004 -24.178 1.00 64.69 309 MET A C 1
ATOM 2386 O O . MET A 1 309 ? 0.643 12.636 -24.869 1.00 64.69 309 MET A O 1
ATOM 2390 N N . ASN A 1 310 ? -1.007 12.616 -23.360 1.00 72.62 310 ASN A N 1
ATOM 2391 C CA . ASN A 1 310 ? -1.105 14.076 -23.303 1.00 72.62 310 ASN A CA 1
ATOM 2392 C C . ASN A 1 310 ? -0.008 14.731 -22.459 1.00 72.62 310 ASN A C 1
ATOM 2394 O O . ASN A 1 310 ? 0.163 15.944 -22.540 1.00 72.62 310 ASN A O 1
ATOM 2398 N N . TYR A 1 311 ? 0.730 13.971 -21.647 1.00 87.31 311 TYR A N 1
ATOM 2399 C CA . TYR A 1 311 ? 1.697 14.535 -20.713 1.00 87.31 311 TYR A CA 1
ATOM 2400 C C . TYR A 1 311 ? 2.910 13.629 -20.529 1.00 87.31 311 TYR A C 1
ATOM 2402 O O . TYR A 1 311 ? 2.767 12.449 -20.214 1.00 87.31 311 TYR A O 1
ATOM 2410 N N . PHE A 1 312 ? 4.091 14.219 -20.675 1.00 92.00 312 PHE A N 1
ATOM 2411 C CA . PHE A 1 312 ? 5.371 13.604 -20.367 1.00 92.00 312 PHE A CA 1
ATOM 2412 C C . PHE A 1 312 ? 6.099 14.435 -19.312 1.00 92.00 312 PHE A C 1
ATOM 2414 O O . PHE A 1 312 ? 6.142 15.666 -19.393 1.00 92.00 312 PHE A O 1
ATOM 2421 N N . SER A 1 313 ? 6.673 13.758 -18.325 1.00 94.75 313 SER A N 1
ATOM 2422 C CA . SER A 1 313 ? 7.468 14.368 -17.259 1.00 94.75 313 SER A CA 1
ATOM 2423 C C . SER A 1 313 ? 8.954 14.357 -17.606 1.00 94.75 313 SER A C 1
ATOM 2425 O O . SER A 1 313 ? 9.404 13.570 -18.436 1.00 94.75 313 SER A O 1
ATOM 2427 N N . SER A 1 314 ? 9.739 15.208 -16.945 1.00 95.31 314 SER A N 1
ATOM 2428 C CA . SER A 1 314 ? 11.202 15.068 -16.955 1.00 95.31 314 SER A CA 1
ATOM 2429 C C . SER A 1 314 ? 11.618 13.651 -16.532 1.00 95.31 314 SER A C 1
ATOM 2431 O O . SER A 1 314 ? 11.069 13.113 -15.570 1.00 95.31 314 SER A O 1
ATOM 2433 N N . GLY A 1 315 ? 12.566 13.049 -17.257 1.00 93.12 315 GLY A N 1
ATOM 2434 C CA . GLY A 1 315 ? 13.003 11.663 -17.049 1.00 93.12 315 GLY A CA 1
ATOM 2435 C C . GLY A 1 315 ? 12.156 10.600 -17.760 1.00 93.12 315 GLY A C 1
ATOM 2436 O O . GLY A 1 315 ? 12.439 9.411 -17.626 1.00 93.12 315 GLY A O 1
ATOM 2437 N N . ASP A 1 316 ? 11.129 10.989 -18.519 1.00 96.38 316 ASP A N 1
ATOM 2438 C CA . ASP A 1 316 ? 10.410 10.056 -19.389 1.00 96.38 316 ASP A CA 1
ATOM 2439 C C . ASP A 1 316 ? 11.214 9.754 -20.664 1.00 96.38 316 ASP A C 1
ATOM 2441 O O . ASP A 1 316 ? 11.783 10.652 -21.292 1.00 96.38 316 ASP A O 1
ATOM 2445 N N . ALA A 1 317 ? 11.203 8.489 -21.083 1.00 96.88 317 ALA A N 1
ATOM 2446 C CA . ALA A 1 317 ? 11.774 8.017 -22.340 1.00 96.88 317 ALA A CA 1
ATOM 2447 C C . ALA A 1 317 ? 10.706 7.294 -23.172 1.00 96.88 317 ALA A C 1
ATOM 2449 O O . ALA A 1 317 ? 10.017 6.397 -22.675 1.00 96.88 317 ALA A O 1
ATOM 2450 N N . VAL A 1 318 ? 10.572 7.671 -24.446 1.00 95.38 318 VAL A N 1
ATOM 2451 C CA . VAL A 1 318 ? 9.569 7.107 -25.364 1.00 95.38 318 VAL A CA 1
ATOM 2452 C C . VAL A 1 318 ? 10.263 6.438 -26.539 1.00 95.38 318 VAL A C 1
ATOM 2454 O O . VAL A 1 318 ? 10.976 7.091 -27.299 1.00 95.38 318 VAL A O 1
ATOM 2457 N N . PHE A 1 319 ? 10.046 5.133 -26.677 1.00 97.00 319 PHE A N 1
ATOM 2458 C CA . PHE A 1 319 ? 10.775 4.257 -27.589 1.00 97.00 319 PHE A CA 1
ATOM 2459 C C . PHE A 1 319 ? 9.938 3.899 -28.815 1.00 97.00 319 PHE A C 1
ATOM 2461 O O . PHE A 1 319 ? 8.763 3.541 -28.687 1.00 97.00 319 PHE A O 1
ATOM 2468 N N . PHE A 1 320 ? 10.567 3.927 -29.989 1.00 96.62 320 PHE A N 1
ATOM 2469 C CA . PHE A 1 320 ? 9.925 3.673 -31.274 1.00 96.62 320 PHE A CA 1
ATOM 2470 C C . PHE A 1 320 ? 10.743 2.721 -32.146 1.00 96.62 320 PHE A C 1
ATOM 2472 O O . PHE A 1 320 ? 11.965 2.610 -32.030 1.00 96.62 320 PHE A O 1
ATOM 2479 N N . SER A 1 321 ? 10.042 2.071 -33.066 1.00 97.06 321 SER A N 1
ATOM 2480 C CA . SER A 1 321 ? 10.598 1.347 -34.205 1.00 97.06 321 SER A CA 1
ATOM 2481 C C . SER A 1 321 ? 10.488 2.182 -35.483 1.00 97.06 321 SER A C 1
ATOM 2483 O O . SER A 1 321 ? 9.627 3.055 -35.605 1.00 97.06 321 SER A O 1
ATOM 2485 N N . GLY A 1 322 ? 11.351 1.901 -36.459 1.00 94.75 322 GLY A N 1
ATOM 2486 C CA . GLY A 1 322 ? 11.270 2.497 -37.792 1.00 94.75 322 GLY A CA 1
ATOM 2487 C C . GLY A 1 322 ? 11.952 3.861 -37.907 1.00 94.75 322 GLY A C 1
ATOM 2488 O O . GLY A 1 322 ? 12.982 4.114 -37.282 1.00 94.75 322 GLY A O 1
ATOM 2489 N N . LYS A 1 323 ? 11.412 4.722 -38.780 1.00 93.06 323 LYS A N 1
ATOM 2490 C CA . LYS A 1 323 ? 11.998 6.032 -39.096 1.00 93.06 323 LYS A CA 1
ATOM 2491 C C . LYS A 1 323 ? 11.286 7.150 -38.332 1.00 93.06 323 LYS A C 1
ATOM 2493 O O . LYS A 1 323 ? 10.059 7.221 -38.379 1.00 93.06 323 LYS A O 1
ATOM 2498 N N . PRO A 1 324 ? 12.037 8.048 -37.684 1.00 91.62 324 PRO A N 1
ATOM 2499 C CA . PRO A 1 324 ? 11.448 9.153 -36.952 1.00 91.62 324 PRO A CA 1
ATOM 2500 C C . PRO A 1 324 ? 10.867 10.216 -37.884 1.00 91.62 324 PRO A C 1
ATOM 2502 O O . PRO A 1 324 ? 11.407 10.483 -38.959 1.00 91.62 324 PRO A O 1
ATOM 2505 N N . THR A 1 325 ? 9.802 10.872 -37.427 1.00 90.88 325 THR A N 1
ATOM 2506 C CA . THR A 1 325 ? 9.279 12.109 -38.021 1.00 90.88 325 THR A CA 1
ATOM 2507 C C . THR A 1 325 ? 9.455 13.226 -37.006 1.00 90.88 325 THR A C 1
ATOM 2509 O O . THR A 1 325 ? 8.707 13.317 -36.035 1.00 90.88 325 THR A O 1
ATOM 2512 N N . TRP A 1 326 ? 10.484 14.048 -37.199 1.00 89.25 326 TRP A N 1
ATOM 2513 C CA . TRP A 1 326 ? 10.899 15.022 -36.197 1.00 89.25 326 TRP A CA 1
ATOM 2514 C C . TRP A 1 326 ? 10.040 16.277 -36.175 1.00 89.25 326 TRP A C 1
ATOM 2516 O O . TRP A 1 326 ? 9.741 16.866 -37.210 1.00 89.25 326 TRP A O 1
ATOM 2526 N N . ALA A 1 327 ? 9.764 16.744 -34.965 1.00 90.06 327 ALA A N 1
ATOM 2527 C CA . ALA A 1 327 ? 9.292 18.085 -34.688 1.00 90.06 327 ALA A CA 1
ATOM 2528 C C . ALA A 1 327 ? 10.232 18.771 -33.704 1.00 90.06 327 ALA A C 1
ATOM 2530 O O . ALA A 1 327 ? 10.694 18.154 -32.743 1.00 90.06 327 ALA A O 1
ATOM 2531 N N . TYR A 1 328 ? 10.507 20.050 -33.948 1.00 93.38 328 TYR A N 1
ATOM 2532 C CA . TYR A 1 328 ? 11.339 20.854 -33.066 1.00 93.38 328 TYR A CA 1
ATOM 2533 C C . TYR A 1 328 ? 10.566 21.253 -31.805 1.00 93.38 328 TYR A C 1
ATOM 2535 O O . TYR A 1 328 ? 9.495 21.852 -31.885 1.00 93.38 328 TYR A O 1
ATOM 2543 N N . ILE A 1 329 ? 11.130 20.949 -30.639 1.00 90.25 329 ILE A N 1
ATOM 2544 C CA . ILE A 1 329 ? 10.579 21.258 -29.322 1.00 90.25 329 ILE A CA 1
ATOM 2545 C C . ILE A 1 329 ? 11.689 21.872 -28.466 1.00 90.25 329 ILE A C 1
ATOM 2547 O O . ILE A 1 329 ? 12.503 21.185 -27.844 1.00 90.25 329 ILE A O 1
ATOM 2551 N N . HIS A 1 330 ? 11.708 23.202 -28.443 1.00 93.62 330 HIS A N 1
ATOM 2552 C CA . HIS A 1 330 ? 12.769 23.995 -27.835 1.00 93.62 330 HIS A CA 1
ATOM 2553 C C . HIS A 1 330 ? 13.005 23.663 -26.352 1.00 93.62 330 HIS A C 1
ATOM 2555 O O . HIS A 1 330 ? 12.128 23.871 -25.517 1.00 93.62 330 HIS A O 1
ATOM 2561 N N . GLY A 1 331 ? 14.206 23.186 -26.015 1.00 92.31 331 GLY A N 1
ATOM 2562 C CA . GLY A 1 331 ? 14.696 23.039 -24.641 1.00 92.31 331 GLY A CA 1
ATOM 2563 C C . GLY A 1 331 ? 14.096 21.886 -23.832 1.00 92.31 331 GLY A C 1
ATOM 2564 O O . GLY A 1 331 ? 14.527 21.666 -22.701 1.00 92.31 331 GLY A O 1
ATOM 2565 N N . LYS A 1 332 ? 13.129 21.129 -24.367 1.00 93.19 332 LYS A N 1
ATOM 2566 C CA . LYS A 1 332 ? 12.358 20.168 -23.555 1.00 93.19 332 LYS A CA 1
ATOM 2567 C C . LYS A 1 332 ? 12.757 18.711 -23.710 1.00 93.19 332 LYS A C 1
ATOM 2569 O O . LYS A 1 332 ? 12.580 17.942 -22.774 1.00 93.19 332 LYS A O 1
ATOM 2574 N N . VAL A 1 333 ? 13.311 18.333 -24.853 1.00 95.50 333 VAL A N 1
ATOM 2575 C CA . VAL A 1 333 ? 13.481 16.926 -25.233 1.00 95.50 333 VAL A CA 1
ATOM 2576 C C . VAL A 1 333 ? 14.673 16.779 -26.164 1.00 95.50 333 VAL A C 1
ATOM 2578 O O . VAL A 1 333 ? 14.934 17.680 -26.949 1.00 95.50 333 VAL A O 1
ATOM 2581 N N . ASP A 1 334 ? 15.399 15.672 -26.074 1.00 97.81 334 ASP A N 1
ATOM 2582 C CA . ASP A 1 334 ? 16.411 15.289 -27.062 1.00 97.81 334 ASP A CA 1
ATOM 2583 C C . ASP A 1 334 ? 16.060 13.902 -27.613 1.00 97.81 334 ASP A C 1
ATOM 2585 O O . ASP A 1 334 ? 15.580 13.043 -26.872 1.00 97.81 334 ASP A O 1
ATOM 2589 N N . SER A 1 335 ? 16.296 13.675 -28.904 1.00 97.56 335 SER A N 1
ATOM 2590 C CA . SER A 1 335 ? 16.106 12.364 -29.531 1.00 97.56 335 SER A CA 1
ATOM 2591 C C . SER A 1 335 ? 17.429 11.657 -29.782 1.00 97.56 335 SER A C 1
ATOM 2593 O O . SER A 1 335 ? 18.461 12.289 -30.006 1.00 97.56 335 SER A O 1
ATOM 2595 N N . TYR A 1 336 ? 17.386 10.331 -29.780 1.00 98.00 336 TYR A N 1
ATOM 2596 C CA . TYR A 1 336 ? 18.533 9.452 -29.948 1.00 98.00 336 TYR A CA 1
ATOM 2597 C C . TYR A 1 336 ? 18.180 8.376 -30.972 1.00 98.00 336 TYR A C 1
ATOM 2599 O O . TYR A 1 336 ? 17.240 7.608 -30.771 1.00 98.00 336 TYR A O 1
ATOM 2607 N N . ILE A 1 337 ? 18.928 8.329 -32.074 1.00 97.50 337 ILE A N 1
ATOM 2608 C CA . ILE A 1 337 ? 18.834 7.256 -33.073 1.00 97.50 337 ILE A CA 1
ATOM 2609 C C . ILE A 1 337 ? 19.963 6.263 -32.818 1.00 97.50 337 ILE A C 1
ATOM 2611 O O . ILE A 1 337 ? 21.112 6.681 -32.675 1.00 97.50 337 ILE A O 1
ATOM 2615 N N . LYS A 1 338 ? 19.630 4.973 -32.788 1.00 95.38 338 LYS A N 1
ATOM 2616 C CA . LYS A 1 338 ? 20.586 3.865 -32.700 1.00 95.38 338 LYS A CA 1
ATOM 2617 C C . LYS A 1 338 ? 21.290 3.703 -34.060 1.00 95.38 338 LYS A C 1
ATOM 2619 O O . LYS A 1 338 ? 20.592 3.572 -35.067 1.00 95.38 338 LYS A O 1
ATOM 2624 N N . ILE A 1 339 ? 22.624 3.806 -34.100 1.00 92.50 339 ILE A N 1
ATOM 2625 C CA . ILE A 1 339 ? 23.451 3.659 -35.319 1.00 92.50 339 ILE A CA 1
ATOM 2626 C C . ILE A 1 339 ? 23.882 2.206 -35.501 1.00 92.50 339 ILE A C 1
ATOM 2628 O O . ILE A 1 339 ? 24.276 1.577 -34.490 1.00 92.50 339 ILE A O 1
#